Protein AF-A0A926I0H0-F1 (afdb_monomer_lite)

Secondary structure (DSSP, 8-state):
-PPPEETTTTEESS--TT--SS-TTBSGGG-TT----SS---EEEHHHHHHHTT-EEEEETTTTEEEEEETTEEEEE---EETTEEEEEHHHHHHHHT--GGGTS--TT--BSSHHHHHHHHHHHHHHHHS--BTTBBTB--EEEEEEE---SS---EEEEEEEE--SS--------TTSEEEEEEEE--S--TTS-TTS-B--EEEE-TT--EEEESHHHHHHHHTSEEEEE-TT--EEEE-TTPPP-S-SB--TTSTTEEEEES----

Structure (mmCIF, N/CA/C/O backbone):
data_AF-A0A926I0H0-F1
#
_entry.id   AF-A0A926I0H0-F1
#
loop_
_atom_site.group_PDB
_atom_site.id
_atom_site.type_symbol
_atom_site.label_atom_id
_atom_site.label_alt_id
_atom_site.label_comp_id
_atom_site.label_asym_id
_atom_site.label_entity_id
_atom_site.label_seq_id
_atom_site.pdbx_PDB_ins_code
_atom_site.Cartn_x
_atom_site.Cartn_y
_atom_site.Cartn_z
_atom_site.occupancy
_atom_site.B_iso_or_equiv
_atom_site.auth_seq_id
_atom_site.auth_comp_id
_atom_site.auth_asym_id
_atom_site.auth_atom_id
_atom_site.pdbx_PDB_model_num
ATOM 1 N N . ARG A 1 1 ? -19.643 19.045 27.308 1.00 47.75 1 ARG A N 1
ATOM 2 C CA . ARG A 1 1 ? -20.878 19.443 26.583 1.00 47.75 1 ARG A CA 1
ATOM 3 C C . ARG A 1 1 ? -20.604 19.235 25.098 1.00 47.75 1 ARG A C 1
ATOM 5 O O . ARG A 1 1 ? -19.627 19.788 24.623 1.00 47.75 1 ARG A O 1
ATOM 12 N N . MET A 1 2 ? -21.387 18.396 24.423 1.00 43.16 2 MET A N 1
ATOM 13 C CA . MET A 1 2 ? -21.258 18.058 22.995 1.00 43.16 2 MET A CA 1
ATOM 14 C C . MET A 1 2 ? -21.642 19.256 22.111 1.00 43.16 2 MET A C 1
ATOM 16 O O . MET A 1 2 ? -22.650 19.906 22.397 1.00 43.16 2 MET A O 1
ATOM 20 N N . ARG A 1 3 ? -20.853 19.548 21.065 1.00 52.25 3 ARG A N 1
ATOM 21 C CA . ARG A 1 3 ? -21.234 20.486 19.993 1.00 52.25 3 ARG A CA 1
ATOM 22 C C . ARG A 1 3 ? -21.908 19.701 18.870 1.00 52.25 3 ARG A C 1
ATOM 24 O O . ARG A 1 3 ? -21.428 18.636 18.501 1.00 52.25 3 ARG A O 1
ATOM 31 N N . TYR A 1 4 ? -23.002 20.230 18.337 1.0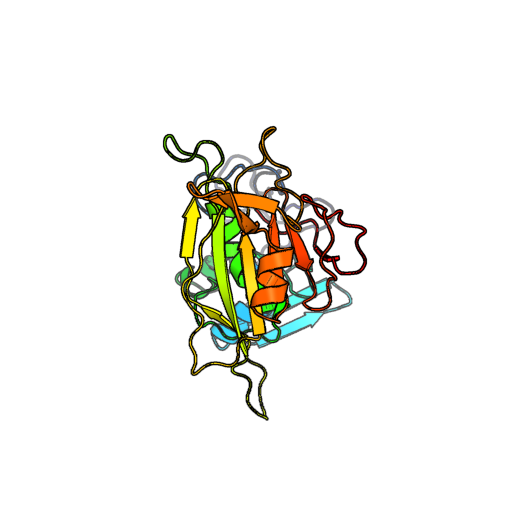0 53.75 4 TYR A N 1
ATOM 32 C CA . TYR A 1 4 ? -23.708 19.638 17.199 1.00 53.75 4 TYR A CA 1
ATOM 33 C C . TYR A 1 4 ? -23.232 20.317 15.913 1.00 53.75 4 TYR A C 1
ATOM 35 O O . TYR A 1 4 ? -23.152 21.544 15.871 1.00 53.75 4 TYR A O 1
ATOM 43 N N . LEU A 1 5 ? -22.878 19.533 14.896 1.00 51.31 5 LEU A N 1
ATOM 44 C CA . LEU A 1 5 ? -22.464 20.023 13.581 1.00 51.31 5 LEU A CA 1
ATOM 45 C C . LEU A 1 5 ? -23.691 20.111 12.668 1.00 51.31 5 LEU A C 1
ATOM 47 O O . LEU A 1 5 ? -24.507 19.192 12.649 1.00 51.31 5 LEU A O 1
ATOM 51 N N . ASP A 1 6 ? -23.810 21.191 11.901 1.00 61.28 6 ASP A N 1
ATOM 52 C CA . ASP A 1 6 ? -24.703 21.228 10.747 1.00 61.28 6 ASP A CA 1
ATOM 53 C C . ASP A 1 6 ? -23.963 20.660 9.526 1.00 61.28 6 ASP A C 1
ATOM 55 O O . ASP A 1 6 ? -23.032 21.305 9.026 1.00 61.28 6 ASP A O 1
ATOM 59 N N . PRO A 1 7 ? -24.357 19.477 9.023 1.00 51.06 7 PRO A N 1
ATOM 60 C CA . PRO A 1 7 ? -23.690 18.847 7.890 1.00 51.06 7 PRO A CA 1
ATOM 61 C C . PRO A 1 7 ? -23.885 19.623 6.579 1.00 51.06 7 PRO A C 1
ATOM 63 O O . PRO A 1 7 ? -23.098 19.453 5.654 1.00 51.06 7 PRO A O 1
ATOM 66 N N . THR A 1 8 ? -24.892 20.498 6.489 1.00 53.66 8 THR A N 1
ATOM 67 C CA . THR A 1 8 ? -25.172 21.283 5.275 1.00 53.66 8 THR A CA 1
ATOM 68 C C . THR A 1 8 ? -24.225 22.469 5.145 1.00 53.66 8 THR A C 1
ATOM 70 O O . THR A 1 8 ? -23.797 22.819 4.047 1.00 53.66 8 THR A O 1
ATOM 73 N N . SER A 1 9 ? -23.910 23.114 6.268 1.00 49.28 9 SER A N 1
ATOM 74 C CA . SER A 1 9 ? -23.079 24.319 6.294 1.00 49.28 9 SER A CA 1
ATOM 75 C C . SER A 1 9 ? -21.639 24.063 6.738 1.00 49.28 9 SER A C 1
ATOM 77 O O . SER A 1 9 ? -20.808 24.965 6.610 1.00 49.28 9 SER A O 1
ATOM 79 N N . GLY A 1 10 ? -21.332 22.862 7.246 1.00 57.50 10 GLY A N 1
ATOM 80 C CA . GLY A 1 10 ? -20.010 22.514 7.763 1.00 57.50 10 GLY A CA 1
ATOM 81 C C . GLY A 1 10 ? -19.608 23.414 8.931 1.00 57.50 10 GLY A C 1
ATOM 82 O O . GLY A 1 10 ? -18.473 23.872 8.999 1.00 57.50 10 GLY A O 1
ATOM 83 N N . ARG A 1 11 ? -20.556 23.763 9.806 1.00 57.81 11 ARG A N 1
ATOM 84 C CA . ARG A 1 11 ? -20.343 24.658 10.954 1.00 57.81 11 ARG A CA 1
ATOM 85 C C . ARG A 1 11 ? -20.934 24.061 12.214 1.00 57.81 11 ARG A C 1
ATOM 87 O O . ARG A 1 11 ? -21.904 23.306 12.163 1.00 57.81 11 ARG A O 1
ATOM 94 N N . PHE A 1 12 ? -20.373 24.425 13.361 1.00 65.56 12 PHE A N 1
ATOM 95 C CA . PHE A 1 12 ? -20.993 24.076 14.632 1.00 65.56 12 PHE A CA 1
ATOM 96 C C . PHE A 1 12 ? -22.265 24.905 14.835 1.00 65.56 12 PHE A C 1
ATOM 98 O O . PHE A 1 12 ? -22.304 26.091 14.526 1.00 65.56 12 PHE A O 1
ATOM 105 N N . LEU A 1 13 ? -23.302 24.281 15.387 1.00 64.31 13 LEU A N 1
ATOM 106 C CA . LEU A 1 13 ? -24.573 24.911 15.755 1.00 64.31 13 LEU A CA 1
ATOM 107 C C . LEU A 1 13 ? -24.496 25.659 17.095 1.00 64.31 13 LEU A C 1
ATOM 109 O O . LEU A 1 13 ? -25.443 26.330 17.500 1.00 64.31 13 LEU A O 1
ATOM 113 N N . THR A 1 14 ? -23.379 25.526 17.808 1.00 56.12 14 THR A N 1
ATOM 114 C CA . THR A 1 14 ? -23.160 26.101 19.137 1.00 56.12 14 THR A CA 1
ATOM 115 C C . THR A 1 14 ? -21.764 26.703 19.229 1.00 56.12 14 THR A C 1
ATOM 117 O O . THR A 1 14 ? -20.810 26.075 18.767 1.00 56.12 14 THR A O 1
ATOM 120 N N . GLU A 1 15 ? -21.658 27.867 19.872 1.00 61.09 15 GLU A N 1
ATOM 121 C CA . GLU A 1 15 ? -20.400 28.594 20.088 1.00 61.09 15 GLU A CA 1
ATOM 122 C C . GLU A 1 15 ? -19.334 27.748 20.798 1.00 61.09 15 GLU A C 1
ATOM 124 O O . GLU A 1 15 ? -19.647 26.908 21.651 1.00 61.09 15 GLU A O 1
ATOM 129 N N . ASP A 1 16 ? -18.067 28.003 20.469 1.00 53.03 16 ASP A N 1
ATOM 130 C CA . ASP A 1 16 ? -16.923 27.417 21.161 1.00 53.03 16 ASP A CA 1
ATOM 131 C C . ASP A 1 16 ? -16.873 27.839 22.648 1.00 53.03 16 ASP A C 1
ATOM 133 O O . ASP A 1 16 ? -16.752 29.034 22.940 1.00 53.03 16 ASP A O 1
ATOM 137 N N . PRO A 1 17 ? -16.922 26.894 23.610 1.00 54.00 17 PRO A N 1
ATOM 138 C CA . PRO A 1 17 ? -16.813 27.203 25.035 1.00 54.00 17 PRO A CA 1
ATOM 139 C C . PRO A 1 17 ? -15.509 27.906 25.436 1.00 54.00 17 PRO A C 1
ATOM 141 O O . PRO A 1 17 ? -15.509 28.638 26.425 1.00 54.00 17 PRO A O 1
ATOM 144 N N . ALA A 1 18 ? -14.419 27.700 24.689 1.00 63.41 18 ALA A N 1
ATOM 145 C CA . ALA A 1 18 ? -13.129 28.343 24.930 1.00 63.41 18 ALA A CA 1
ATOM 146 C C . ALA A 1 18 ? -13.060 29.777 24.370 1.00 63.41 18 ALA A C 1
ATOM 148 O O . ALA A 1 18 ? -12.154 30.523 24.736 1.00 63.41 18 ALA A O 1
ATOM 149 N N . LYS A 1 19 ? -14.029 30.177 23.523 1.00 63.03 19 LYS A N 1
ATOM 150 C CA . LYS A 1 19 ? -14.098 31.481 22.830 1.00 63.03 19 LYS A CA 1
ATOM 151 C C . LYS A 1 19 ? -12.796 31.875 22.127 1.00 63.03 19 LYS A C 1
ATOM 153 O O . LYS A 1 19 ? -12.441 33.053 22.080 1.00 63.03 19 LYS A O 1
ATOM 158 N N . ASP A 1 20 ? -12.095 30.883 21.595 1.00 49.28 20 ASP A N 1
ATOM 159 C CA . ASP A 1 20 ? -10.818 31.086 20.929 1.00 49.28 20 ASP A CA 1
ATOM 160 C C . ASP A 1 20 ? -11.010 31.459 19.447 1.00 49.28 20 ASP A C 1
ATOM 162 O O . ASP A 1 20 ? -11.929 30.986 18.772 1.00 49.28 20 ASP A O 1
ATOM 166 N N . GLY A 1 21 ? -10.155 32.351 18.946 1.00 62.56 21 GLY A N 1
ATOM 167 C CA . GLY A 1 21 ? -10.199 32.876 17.580 1.00 62.56 21 GLY A CA 1
ATOM 168 C C . GLY A 1 21 ? -11.308 33.902 17.280 1.00 62.56 21 GLY A C 1
ATOM 169 O O . GLY A 1 21 ? -12.074 34.338 18.138 1.00 62.56 21 GLY A O 1
ATOM 170 N N . LEU A 1 22 ? -11.373 34.325 16.009 1.00 60.03 22 LEU A N 1
ATOM 171 C CA . LEU A 1 22 ? -12.285 35.370 15.509 1.00 60.03 22 LEU A CA 1
ATOM 172 C C . LEU A 1 22 ? -13.674 34.843 15.088 1.00 60.03 22 LEU A C 1
ATOM 174 O O . LEU A 1 22 ? -14.579 35.646 14.867 1.00 60.03 22 LEU A O 1
ATOM 178 N N . ASN A 1 23 ? -13.855 33.522 14.947 1.00 58.19 23 ASN A N 1
ATOM 179 C CA . ASN A 1 23 ? -15.120 32.910 14.519 1.00 58.19 23 ASN A CA 1
ATOM 180 C C . ASN A 1 23 ? -15.436 31.617 15.293 1.00 58.19 23 ASN A C 1
ATOM 182 O O . ASN A 1 23 ? -14.947 30.534 14.962 1.00 58.19 23 ASN A O 1
ATOM 186 N N . TRP A 1 24 ? -16.330 31.738 16.275 1.00 60.53 24 TRP A N 1
ATOM 187 C CA . TRP A 1 24 ? -16.670 30.699 17.257 1.00 60.53 24 TRP A CA 1
ATOM 188 C C . TRP A 1 24 ? -17.618 29.601 16.746 1.00 60.53 24 TRP A C 1
ATOM 190 O O . TRP A 1 24 ? -18.018 28.737 17.524 1.00 60.53 24 TRP A O 1
ATOM 200 N N . PHE A 1 25 ? -17.969 29.622 15.453 1.00 52.53 25 PHE A N 1
ATOM 201 C CA . PHE A 1 25 ? -18.814 28.618 14.787 1.00 52.53 25 PHE A CA 1
ATOM 202 C C . PHE A 1 25 ? -18.079 27.850 13.674 1.00 52.53 25 PHE A C 1
ATOM 204 O O . PHE A 1 25 ? -18.681 27.016 12.993 1.00 52.53 25 PHE A O 1
ATOM 211 N N . SER A 1 26 ? -16.796 28.145 13.439 1.00 43.31 26 SER A N 1
ATOM 212 C CA . SER A 1 26 ? -16.048 27.560 12.323 1.00 43.31 26 SER A CA 1
ATOM 213 C C . SER A 1 26 ? -15.624 26.111 12.593 1.00 43.31 26 SER A C 1
ATOM 215 O O . SER A 1 26 ? -15.119 25.783 13.663 1.00 43.31 26 SER A O 1
ATOM 217 N N . TYR A 1 27 ? -15.827 25.243 11.601 1.00 46.56 27 TYR A N 1
ATOM 218 C CA . TYR A 1 27 ? -15.197 23.926 11.513 1.00 46.56 27 TYR A CA 1
ATOM 219 C C . TYR A 1 27 ? -13.957 24.064 10.619 1.00 46.56 27 TYR A C 1
ATOM 221 O O . TYR A 1 27 ? -14.046 24.658 9.539 1.00 46.56 27 TYR A O 1
ATOM 229 N N . CYS A 1 28 ? -12.795 23.600 11.086 1.00 47.31 28 CYS A N 1
ATOM 230 C CA . CYS A 1 28 ? -11.523 23.629 10.343 1.00 47.31 28 CYS A CA 1
ATOM 231 C C . CYS A 1 28 ? -11.189 24.991 9.686 1.00 47.31 28 CYS A C 1
ATOM 233 O O . CYS A 1 28 ? -10.717 25.040 8.551 1.00 47.31 28 CYS A O 1
ATOM 235 N N . GLY A 1 29 ? -11.509 26.118 10.340 1.00 51.25 29 GLY A N 1
ATOM 236 C CA . GLY A 1 29 ? -11.202 27.459 9.817 1.00 51.25 29 GLY A CA 1
ATOM 237 C C . GLY A 1 29 ? -11.837 27.801 8.457 1.00 51.25 29 GLY A C 1
ATOM 238 O O . GLY A 1 29 ? -11.401 28.748 7.807 1.00 51.25 29 GLY A O 1
ATOM 239 N N . GLY A 1 30 ? -12.861 27.059 8.015 1.00 42.03 30 GLY A N 1
ATOM 240 C CA . GLY A 1 30 ? -13.554 27.299 6.746 1.00 42.03 30 GLY A CA 1
ATOM 241 C C . GLY A 1 30 ? -12.851 26.765 5.492 1.00 42.03 30 GLY A C 1
ATOM 242 O O . GLY A 1 30 ? -13.202 27.200 4.396 1.00 42.03 30 GLY A O 1
ATOM 243 N N . ASN A 1 31 ? -11.885 25.846 5.610 1.00 43.50 31 ASN A N 1
ATOM 244 C CA . ASN A 1 31 ? -11.225 25.257 4.441 1.00 43.50 31 ASN A CA 1
ATOM 245 C C . ASN A 1 31 ? -10.814 23.783 4.656 1.00 43.50 31 ASN A C 1
ATOM 247 O O . ASN A 1 31 ? -9.666 23.513 5.003 1.00 43.50 31 ASN A O 1
ATOM 251 N N . PRO A 1 32 ? -11.724 22.816 4.438 1.00 44.75 32 PRO A N 1
ATOM 252 C CA . PRO A 1 32 ? -11.482 21.402 4.742 1.00 44.75 32 PRO A CA 1
ATOM 253 C C . PRO A 1 32 ? -10.622 20.643 3.706 1.00 44.75 32 PRO A C 1
ATOM 255 O O . PRO A 1 32 ? -10.507 19.431 3.811 1.00 44.75 32 PRO A O 1
ATOM 258 N N . VAL A 1 33 ? -10.043 21.313 2.694 1.00 46.84 33 VAL A N 1
ATOM 259 C CA . VAL A 1 33 ? -9.303 20.649 1.588 1.00 46.84 33 VAL A CA 1
ATOM 260 C C . VAL A 1 33 ? -7.956 21.327 1.255 1.00 46.84 33 VAL A C 1
ATOM 262 O O . VAL A 1 33 ? -7.281 20.932 0.310 1.00 46.84 33 VAL A O 1
ATOM 265 N N . LYS A 1 34 ? -7.517 22.378 1.967 1.00 33.59 34 LYS A N 1
ATOM 266 C CA . LYS A 1 34 ? -6.373 23.187 1.489 1.00 33.59 34 LYS A CA 1
ATOM 267 C C . LYS A 1 34 ? -5.456 23.722 2.589 1.00 33.59 34 LYS A C 1
ATOM 269 O O . LYS A 1 34 ? -5.319 24.935 2.745 1.00 33.59 34 LYS A O 1
ATOM 274 N N . PHE A 1 35 ? -4.752 22.818 3.261 1.00 33.25 35 PHE A N 1
ATOM 275 C CA . PHE A 1 35 ? -3.493 23.147 3.925 1.00 33.25 35 PHE A CA 1
ATOM 276 C C . PHE A 1 35 ? -2.407 22.199 3.424 1.00 33.25 35 PHE A C 1
ATOM 278 O O . PHE A 1 35 ? -2.477 20.994 3.614 1.00 33.25 35 PHE A O 1
ATOM 285 N N . THR A 1 36 ? -1.413 22.766 2.742 1.00 36.12 36 THR A N 1
ATOM 286 C CA . THR A 1 36 ? -0.102 22.136 2.587 1.00 36.12 36 THR A CA 1
ATOM 287 C C . THR A 1 36 ? 0.490 22.030 3.986 1.00 36.12 36 THR A C 1
ATOM 289 O O . THR A 1 36 ? 0.654 23.065 4.632 1.00 36.12 36 THR A O 1
ATOM 292 N N . ASP A 1 37 ? 0.741 20.810 4.453 1.00 40.31 37 ASP A N 1
ATOM 293 C CA . ASP A 1 37 ? 1.142 20.511 5.826 1.00 40.31 37 ASP A CA 1
ATOM 294 C C . ASP A 1 37 ? 2.676 20.392 5.968 1.00 40.31 37 ASP A C 1
ATOM 296 O O . ASP A 1 37 ? 3.286 19.462 5.437 1.00 40.31 37 ASP A O 1
ATOM 300 N N . PRO A 1 38 ? 3.345 21.317 6.681 1.00 37.62 38 PRO A N 1
ATOM 301 C CA . PRO A 1 38 ? 4.763 21.201 7.011 1.00 37.62 38 PRO A CA 1
ATOM 302 C C . PRO A 1 38 ? 5.067 20.215 8.161 1.00 37.62 38 PRO A C 1
ATOM 304 O O . PRO A 1 38 ? 6.251 20.045 8.470 1.00 37.62 38 PRO A O 1
ATOM 307 N N . TRP A 1 39 ? 4.057 19.609 8.808 1.00 41.31 39 TRP A N 1
ATOM 308 C CA . TRP A 1 39 ? 4.177 18.903 10.094 1.00 41.31 39 TRP A CA 1
ATOM 309 C C . TRP A 1 39 ? 3.940 17.383 10.079 1.00 41.31 39 TRP A C 1
ATOM 311 O O . TRP A 1 39 ? 4.345 16.745 11.046 1.00 41.31 39 TRP A O 1
ATOM 321 N N . GLY A 1 40 ? 3.445 16.778 8.998 1.00 47.69 40 GLY A N 1
ATOM 322 C CA . GLY A 1 40 ? 3.424 15.322 8.826 1.00 47.69 40 GLY A CA 1
ATOM 323 C C . GLY A 1 40 ? 2.233 14.621 9.475 1.00 47.69 40 GLY A C 1
ATOM 324 O O . GLY A 1 40 ? 2.429 13.820 10.383 1.00 47.69 40 GLY A O 1
ATOM 325 N N . LEU A 1 41 ? 1.026 14.897 8.980 1.00 64.44 41 LEU A N 1
ATOM 326 C CA . LEU A 1 41 ? -0.155 14.060 9.213 1.00 64.44 41 LEU A CA 1
ATOM 327 C C . LEU A 1 41 ? 0.012 12.693 8.528 1.00 64.44 41 LEU A C 1
ATOM 329 O O . LEU A 1 41 ? 0.430 12.621 7.369 1.00 64.44 41 LEU A O 1
ATOM 333 N N . GLU A 1 42 ? -0.311 11.613 9.240 1.00 85.31 42 GLU A N 1
ATOM 334 C CA . GLU A 1 42 ? -0.241 10.245 8.721 1.00 85.31 42 GLU A CA 1
ATOM 335 C C . GLU A 1 42 ? -1.673 9.709 8.546 1.00 85.31 42 GLU A C 1
ATOM 337 O O . GLU A 1 42 ? -2.425 9.494 9.493 1.00 85.31 42 GLU A O 1
ATOM 342 N N . GLU A 1 43 ? -2.083 9.503 7.301 1.00 93.38 43 GLU A N 1
ATOM 343 C CA . GLU A 1 43 ? -3.416 8.986 6.983 1.00 93.38 43 GLU A CA 1
ATOM 344 C C . GLU A 1 43 ? -3.461 7.476 7.238 1.00 93.38 43 GLU A C 1
ATOM 346 O O . GLU A 1 43 ? -2.531 6.741 6.893 1.00 93.38 43 GLU A O 1
ATOM 351 N N . VAL A 1 44 ? -4.523 6.986 7.881 1.00 96.50 44 VAL A N 1
ATOM 352 C CA . VAL A 1 44 ? -4.574 5.611 8.391 1.00 96.50 44 VAL A CA 1
ATOM 353 C C . VAL A 1 44 ? -5.892 4.891 8.114 1.00 96.50 44 VAL A C 1
ATOM 355 O O . VAL A 1 44 ? -6.947 5.508 8.005 1.00 96.50 44 VAL A O 1
ATOM 358 N N . MET A 1 45 ? -5.845 3.555 8.031 1.00 98.00 45 MET A N 1
ATOM 359 C CA . MET A 1 45 ? -7.032 2.710 7.879 1.00 98.00 45 MET A CA 1
ATOM 360 C C . MET A 1 45 ? -7.731 2.588 9.233 1.00 98.00 45 MET A C 1
ATOM 362 O O . MET A 1 45 ? -7.270 1.858 10.113 1.00 98.00 45 MET A O 1
ATOM 366 N N . LEU A 1 46 ? -8.847 3.297 9.411 1.00 97.88 46 LEU A N 1
ATOM 367 C CA . LEU A 1 46 ? -9.511 3.465 10.703 1.00 97.88 46 LEU A CA 1
ATOM 368 C C . LEU A 1 46 ? -9.852 2.131 11.375 1.00 97.88 46 LEU A C 1
ATOM 370 O O . LEU A 1 46 ? -9.593 1.954 12.568 1.00 97.88 46 LEU A O 1
ATOM 374 N N . ARG A 1 47 ? -10.411 1.178 10.619 1.00 97.62 47 ARG A N 1
ATOM 375 C CA . ARG A 1 47 ? -10.764 -0.141 11.154 1.00 97.62 47 ARG A CA 1
ATOM 376 C C . ARG A 1 47 ? -9.521 -0.874 11.642 1.00 97.62 47 ARG A C 1
ATOM 378 O O . ARG A 1 47 ? -9.486 -1.306 12.794 1.00 97.62 47 ARG A O 1
ATOM 385 N N . TYR A 1 48 ? -8.495 -0.952 10.797 1.00 97.75 48 TYR A N 1
ATOM 386 C CA . TYR A 1 48 ? -7.238 -1.614 11.127 1.00 97.75 48 TYR A CA 1
ATOM 387 C C . TYR A 1 48 ? -6.611 -1.050 12.410 1.00 97.75 48 TYR A C 1
ATOM 389 O O . TYR A 1 48 ? -6.332 -1.796 13.349 1.00 97.75 48 TYR A O 1
ATOM 397 N N . VAL A 1 49 ? -6.417 0.270 12.480 1.00 97.88 49 VAL A N 1
ATOM 398 C CA . VAL A 1 49 ? -5.725 0.896 13.618 1.00 97.88 49 VAL A CA 1
ATOM 399 C C . VAL A 1 49 ? -6.547 0.834 14.900 1.00 97.88 49 VAL A C 1
ATOM 401 O O . VAL A 1 49 ? -5.980 0.761 15.989 1.00 97.88 49 VAL A O 1
ATOM 404 N N . THR A 1 50 ? -7.874 0.793 14.783 1.00 98.00 50 THR A N 1
ATOM 405 C CA . THR A 1 50 ? -8.769 0.543 15.914 1.00 98.00 50 THR A CA 1
ATOM 406 C C . THR A 1 50 ? -8.554 -0.863 16.469 1.00 98.00 50 THR A C 1
ATOM 408 O O . THR A 1 50 ? -8.268 -1.025 17.655 1.00 98.00 50 THR A O 1
ATOM 411 N N . GLU A 1 51 ? -8.649 -1.890 15.620 1.00 96.31 51 GLU A N 1
ATOM 412 C CA . GLU A 1 51 ? -8.502 -3.294 16.027 1.00 96.31 51 GLU A CA 1
ATOM 413 C C . GLU A 1 51 ? -7.088 -3.589 16.559 1.00 96.31 51 GLU A C 1
ATOM 415 O O . GLU A 1 51 ? -6.928 -4.291 17.562 1.00 96.31 51 GLU A O 1
ATOM 420 N N . LYS A 1 52 ? -6.058 -2.991 15.944 1.00 95.50 52 LYS A N 1
ATOM 421 C CA . LYS A 1 52 ? -4.662 -3.017 16.416 1.00 95.50 52 LYS A CA 1
ATOM 422 C C . LYS A 1 52 ? -4.533 -2.538 17.863 1.00 95.50 52 LYS A C 1
ATOM 424 O O . LYS A 1 52 ? -3.728 -3.080 18.618 1.00 95.50 52 LYS A O 1
ATOM 429 N N . ASN A 1 53 ? -5.338 -1.553 18.248 1.00 96.69 53 ASN A N 1
ATOM 430 C CA . ASN A 1 53 ? -5.373 -0.981 19.589 1.00 96.69 53 ASN A CA 1
ATOM 431 C C . ASN A 1 53 ? -6.496 -1.574 20.459 1.00 96.69 53 ASN A C 1
ATOM 433 O O . ASN A 1 53 ? -6.959 -0.931 21.400 1.00 96.69 53 ASN A O 1
ATOM 437 N N . TYR A 1 54 ? -6.907 -2.817 20.177 1.00 96.31 54 TYR A N 1
ATOM 438 C CA . TYR A 1 54 ? -7.913 -3.577 20.935 1.00 96.31 54 TYR A CA 1
ATOM 439 C C . TYR A 1 54 ? -9.310 -2.939 20.957 1.00 96.31 54 TYR A C 1
ATOM 441 O O . TYR A 1 54 ? -10.123 -3.244 21.833 1.00 96.31 54 TYR A O 1
ATOM 449 N N . GLY A 1 55 ? -9.586 -2.051 20.006 1.00 97.88 55 GLY A N 1
ATOM 450 C CA . GLY A 1 55 ? -10.898 -1.469 19.791 1.00 97.88 55 GLY A CA 1
ATOM 451 C C . GLY A 1 55 ? -11.807 -2.330 18.926 1.00 97.88 55 GLY A C 1
ATOM 452 O O . GLY A 1 55 ? -11.415 -3.363 18.382 1.00 97.88 55 GLY A O 1
ATOM 453 N N . THR A 1 56 ? -13.032 -1.847 18.764 1.00 98.12 56 THR A N 1
ATOM 454 C CA . THR A 1 56 ? -14.048 -2.429 17.885 1.00 98.12 56 THR A CA 1
ATOM 455 C C . THR A 1 56 ? -14.635 -1.368 16.974 1.00 98.12 56 THR A C 1
ATOM 457 O O . THR A 1 56 ? -14.744 -0.206 17.369 1.00 98.12 56 THR A O 1
ATOM 460 N N . THR A 1 57 ? -15.068 -1.782 15.786 1.00 97.31 57 THR A N 1
ATOM 461 C CA . THR A 1 57 ? -15.737 -0.901 14.831 1.00 97.31 57 THR A CA 1
ATOM 462 C C . THR A 1 57 ? -17.104 -1.432 14.422 1.00 97.31 57 THR A C 1
ATOM 464 O O . THR A 1 57 ? -17.340 -2.642 14.432 1.00 97.31 57 THR A O 1
ATOM 467 N N . LEU A 1 58 ? -18.002 -0.523 14.049 1.00 96.94 58 LEU A N 1
ATOM 468 C CA . LEU A 1 58 ? -19.287 -0.839 13.438 1.00 96.94 58 LEU A CA 1
ATOM 469 C C . LEU A 1 58 ? -19.554 0.136 12.289 1.00 96.94 58 LEU A C 1
ATOM 471 O O . LEU A 1 58 ? -19.669 1.341 12.503 1.00 96.94 58 LEU A O 1
ATOM 475 N N . TYR A 1 59 ? -19.649 -0.387 11.067 1.00 95.69 59 TYR A N 1
ATOM 4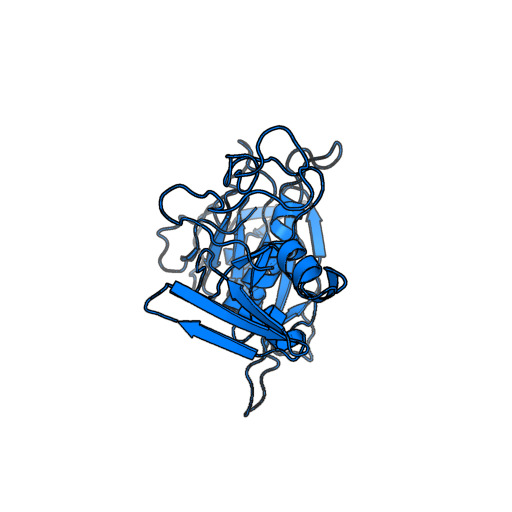76 C CA . TYR A 1 59 ? -19.947 0.420 9.888 1.00 95.69 59 TYR A CA 1
ATOM 477 C C . TYR A 1 59 ? -21.459 0.580 9.698 1.00 95.69 59 TYR A C 1
ATOM 479 O O . TYR A 1 59 ? -22.189 -0.410 9.614 1.00 95.69 59 TYR A O 1
ATOM 487 N N . ASP A 1 60 ? -21.920 1.823 9.585 1.00 93.81 60 ASP A N 1
ATOM 488 C CA . ASP A 1 60 ? -23.296 2.157 9.237 1.00 93.81 60 ASP A CA 1
ATOM 489 C C . ASP A 1 60 ? -23.389 2.570 7.763 1.00 93.81 60 ASP A C 1
ATOM 491 O O . ASP A 1 60 ? -23.005 3.669 7.359 1.00 93.81 60 ASP A O 1
ATOM 495 N N . THR A 1 61 ? -23.975 1.682 6.959 1.00 91.06 61 THR A N 1
ATOM 496 C CA . THR A 1 61 ? -24.208 1.903 5.525 1.00 91.06 61 THR A CA 1
ATOM 497 C C . THR A 1 61 ? -25.156 3.064 5.220 1.00 91.06 61 THR A C 1
ATOM 499 O O . THR A 1 61 ? -25.077 3.625 4.131 1.00 91.06 61 THR A O 1
ATOM 502 N N . ALA A 1 62 ? -26.067 3.425 6.132 1.00 91.12 62 ALA A N 1
ATOM 503 C CA . ALA A 1 62 ? -27.054 4.474 5.878 1.00 91.12 62 ALA A CA 1
ATOM 504 C C . ALA A 1 62 ? -26.430 5.870 5.979 1.00 91.12 62 ALA A C 1
ATOM 506 O O . ALA A 1 62 ? -26.770 6.762 5.201 1.00 91.12 62 ALA A O 1
ATOM 507 N N . SER A 1 63 ? -25.513 6.049 6.930 1.00 90.31 63 SER A N 1
ATOM 508 C CA . SER A 1 63 ? -24.782 7.300 7.142 1.00 90.31 63 SER A CA 1
ATOM 509 C C . SER A 1 63 ? -23.388 7.313 6.506 1.00 90.31 63 SER A C 1
ATOM 511 O O . SER A 1 63 ? -22.724 8.347 6.537 1.00 90.31 63 SER A O 1
ATOM 513 N N . CYS A 1 64 ? -22.947 6.190 5.926 1.00 90.75 64 CYS A N 1
ATOM 514 C CA . CYS A 1 64 ? -21.584 5.976 5.431 1.00 90.75 64 CYS A CA 1
ATOM 515 C C . CYS A 1 64 ? -20.516 6.325 6.481 1.00 90.75 64 CYS A C 1
ATOM 517 O O . CYS A 1 64 ? -19.470 6.888 6.154 1.00 90.75 64 CYS A O 1
ATOM 519 N N . SER A 1 65 ? -20.792 6.006 7.745 1.00 95.12 65 SER A N 1
ATOM 520 C CA . SER A 1 65 ? -19.936 6.333 8.883 1.00 95.12 65 SER A CA 1
ATOM 521 C C . SER A 1 65 ? -19.496 5.074 9.624 1.00 95.12 65 SER A C 1
ATOM 523 O O . SER A 1 65 ? -20.080 4.002 9.463 1.00 95.12 65 SER A O 1
ATOM 525 N N . MET A 1 66 ? -18.435 5.190 10.417 1.00 96.25 66 MET A N 1
ATOM 526 C CA . MET A 1 66 ? -17.941 4.113 11.262 1.00 96.25 66 MET A CA 1
ATOM 527 C C . MET A 1 66 ? -17.942 4.554 12.716 1.00 96.25 66 MET A C 1
ATOM 529 O O . MET A 1 66 ? -17.311 5.544 13.086 1.00 96.25 66 MET A O 1
ATOM 533 N N . GLU A 1 67 ? -18.656 3.804 13.545 1.00 97.69 67 GLU A N 1
ATOM 534 C CA . GLU A 1 67 ? -18.548 3.906 14.989 1.00 97.69 67 GLU A CA 1
ATOM 535 C C . GLU A 1 67 ? -17.298 3.154 15.447 1.00 97.69 67 GLU A C 1
ATOM 537 O O . GLU A 1 67 ? -17.048 2.024 15.026 1.00 97.69 67 GLU A O 1
ATOM 542 N N . VAL A 1 68 ? -16.503 3.798 16.294 1.00 97.81 68 VAL A N 1
ATOM 543 C CA . VAL A 1 68 ? -15.254 3.275 16.841 1.00 97.81 68 VAL A CA 1
ATOM 544 C C . VAL A 1 68 ? -15.345 3.324 18.352 1.00 97.81 68 VAL A C 1
ATOM 546 O O . VAL A 1 68 ? -15.552 4.394 18.929 1.00 97.81 68 VAL A O 1
ATOM 549 N N . THR A 1 69 ? -15.135 2.177 18.991 1.00 97.69 69 THR A N 1
ATOM 550 C CA . THR A 1 69 ? -15.078 2.066 20.448 1.00 97.69 69 THR A CA 1
ATOM 551 C C . THR A 1 69 ? -13.697 1.611 20.891 1.00 97.69 69 THR A C 1
ATOM 553 O O . THR A 1 69 ? -13.252 0.516 20.549 1.00 97.69 69 THR A O 1
ATOM 556 N N . MET A 1 70 ? -13.036 2.438 21.699 1.00 95.81 70 MET A N 1
ATOM 557 C CA . MET A 1 70 ? -11.741 2.151 22.320 1.00 95.81 70 MET A CA 1
ATOM 558 C C . MET A 1 70 ? -11.714 2.745 23.729 1.00 95.81 70 MET A C 1
ATOM 560 O O . MET A 1 70 ? -12.217 3.842 23.960 1.00 95.81 70 MET A O 1
ATOM 564 N N . PHE A 1 71 ? -11.138 2.020 24.692 1.00 92.44 71 PHE A N 1
ATOM 565 C CA . PHE A 1 71 ? -10.973 2.486 26.082 1.00 92.44 71 PHE A CA 1
ATOM 566 C C . PHE A 1 71 ? -12.264 3.009 26.747 1.00 92.44 71 PHE A C 1
ATOM 568 O O . PHE A 1 71 ? -12.232 3.934 27.555 1.00 92.44 71 PHE A O 1
ATOM 575 N N . GLY A 1 72 ? -13.418 2.426 26.403 1.00 92.19 72 GLY A N 1
ATOM 576 C CA . GLY A 1 72 ? -14.725 2.837 26.930 1.00 92.19 72 GLY A CA 1
ATOM 577 C C . GLY A 1 72 ? -15.284 4.137 26.339 1.00 92.19 72 GLY A C 1
ATOM 578 O O . GLY A 1 72 ? -16.330 4.597 26.793 1.00 92.19 72 GLY A O 1
ATOM 579 N N . GLN A 1 73 ? -14.618 4.718 25.341 1.00 94.38 73 GLN A N 1
ATOM 580 C CA . GLN A 1 73 ? -15.107 5.853 24.565 1.00 94.38 73 GLN A CA 1
ATOM 581 C C . GLN A 1 73 ? -15.612 5.379 23.207 1.00 94.38 73 GLN A C 1
ATOM 583 O O . GLN A 1 73 ? -14.990 4.514 22.592 1.00 94.38 73 GLN A O 1
ATOM 588 N N . THR A 1 74 ? -16.702 5.983 22.738 1.00 97.56 74 THR A N 1
ATOM 589 C CA . THR A 1 74 ? -17.271 5.725 21.416 1.00 97.56 74 THR A CA 1
ATOM 590 C C . THR A 1 74 ? -17.367 7.030 20.643 1.00 97.56 74 THR A C 1
ATOM 592 O O . THR A 1 74 ? -17.953 7.994 21.137 1.00 97.56 74 THR A O 1
ATOM 595 N N . HIS A 1 75 ? -16.812 7.041 19.434 1.00 96.12 75 HIS A N 1
ATOM 596 C CA . HIS A 1 75 ? -16.840 8.178 18.515 1.00 96.12 75 HIS A CA 1
ATOM 597 C C . HIS A 1 75 ? -17.245 7.704 17.118 1.00 96.12 75 HIS A C 1
ATOM 599 O O . HIS A 1 75 ? -16.980 6.564 16.741 1.00 96.12 75 HIS A O 1
ATOM 605 N N . THR A 1 76 ? -17.882 8.581 16.346 1.00 97.12 76 THR A N 1
ATOM 606 C CA . THR A 1 76 ? -18.304 8.294 14.970 1.00 97.12 76 THR A CA 1
ATOM 607 C C . THR A 1 76 ? -17.428 9.065 13.997 1.00 97.12 76 THR A C 1
ATOM 609 O O . THR A 1 76 ? -17.250 10.275 14.141 1.00 97.12 76 THR A O 1
ATOM 612 N N . PHE A 1 77 ? -16.925 8.368 12.987 1.00 94.75 77 PHE A N 1
ATOM 613 C CA . PHE A 1 77 ? -16.051 8.911 11.959 1.00 94.75 77 PHE A CA 1
ATOM 614 C C . PHE A 1 77 ? -16.691 8.778 10.584 1.00 94.75 77 PHE A C 1
ATOM 616 O O . PHE A 1 77 ? -17.420 7.827 10.304 1.00 94.75 77 PHE A O 1
ATOM 623 N N . ALA A 1 78 ? -16.384 9.727 9.712 1.00 91.19 78 ALA A N 1
ATOM 624 C CA . ALA A 1 78 ? -16.677 9.654 8.293 1.00 91.19 78 ALA A CA 1
ATOM 625 C C . ALA A 1 78 ? -15.420 10.071 7.532 1.00 91.19 78 ALA A C 1
ATOM 627 O O . ALA A 1 78 ? -14.720 10.995 7.942 1.00 91.19 78 ALA A O 1
ATOM 628 N N . GLY A 1 79 ? -15.151 9.390 6.427 1.00 88.69 79 GLY A N 1
ATOM 629 C CA . GLY A 1 79 ? -13.962 9.602 5.613 1.00 88.69 79 GLY A CA 1
ATOM 630 C C . GLY A 1 79 ? -14.102 8.910 4.260 1.00 88.69 79 GLY A C 1
ATOM 631 O O . GLY A 1 79 ? -15.078 8.183 4.036 1.00 88.69 79 GLY A O 1
ATOM 632 N N . PRO A 1 80 ? -13.164 9.145 3.330 1.00 91.38 80 PRO A N 1
ATOM 633 C CA . PRO A 1 80 ? -13.148 8.426 2.068 1.00 91.38 80 PRO A CA 1
ATOM 634 C C . PRO A 1 80 ? -12.969 6.926 2.320 1.00 91.38 80 PRO A C 1
ATOM 636 O O . PRO A 1 80 ? -12.171 6.509 3.159 1.00 91.38 80 PRO A O 1
ATOM 639 N N . LEU A 1 81 ? -13.711 6.119 1.562 1.00 92.56 81 LEU A N 1
ATOM 640 C CA . LEU A 1 81 ? -13.498 4.679 1.493 1.00 92.56 81 LEU A CA 1
ATOM 641 C C . LEU A 1 81 ? -12.541 4.379 0.344 1.00 92.56 81 LEU A C 1
ATOM 643 O O . LEU A 1 81 ? -12.860 4.643 -0.817 1.00 92.56 81 LEU A O 1
ATOM 647 N N . ILE A 1 82 ? -11.384 3.814 0.667 1.00 93.62 82 ILE A N 1
ATOM 648 C CA . ILE A 1 82 ? -10.360 3.412 -0.294 1.00 93.62 82 ILE A CA 1
ATOM 649 C C . ILE A 1 82 ? -10.140 1.913 -0.131 1.00 93.62 82 ILE A C 1
ATOM 651 O O . ILE A 1 82 ? -9.864 1.442 0.964 1.00 93.62 82 ILE A O 1
ATOM 655 N N . ASN A 1 83 ? -10.334 1.149 -1.210 1.00 94.12 83 ASN A N 1
ATOM 656 C CA . ASN A 1 83 ? -10.323 -0.320 -1.175 1.00 94.12 83 ASN A CA 1
ATOM 657 C C . ASN A 1 83 ? -11.256 -0.938 -0.102 1.00 94.12 83 ASN A C 1
ATOM 659 O O . ASN A 1 83 ? -11.004 -2.022 0.406 1.00 94.12 83 ASN A O 1
ATOM 663 N N . GLY A 1 84 ? -12.346 -0.246 0.251 1.00 93.31 84 GLY A N 1
ATOM 664 C CA . GLY A 1 84 ? -13.271 -0.676 1.308 1.00 93.31 84 GLY A CA 1
ATOM 665 C C . GLY A 1 84 ? -12.866 -0.266 2.729 1.00 93.31 84 GLY A C 1
ATOM 666 O O . GLY A 1 84 ? -13.670 -0.435 3.641 1.00 93.31 84 GLY A O 1
ATOM 667 N N . GLU A 1 85 ? -11.692 0.336 2.914 1.00 95.62 85 GLU A N 1
ATOM 668 C CA . GLU A 1 85 ? -11.216 0.835 4.203 1.00 95.62 85 GLU A CA 1
ATOM 669 C C . GLU A 1 85 ? -11.493 2.332 4.348 1.00 95.62 85 GLU A C 1
ATOM 671 O O . GLU A 1 85 ? -11.265 3.118 3.426 1.00 95.62 85 GLU A O 1
ATOM 676 N N . MET A 1 86 ? -11.989 2.741 5.516 1.00 95.88 86 MET A N 1
ATOM 677 C CA . MET A 1 86 ? -12.174 4.157 5.831 1.00 95.88 86 MET A CA 1
ATOM 678 C C . MET A 1 86 ? -10.837 4.773 6.214 1.00 95.88 86 MET A C 1
ATOM 680 O O . MET A 1 86 ? -10.202 4.311 7.163 1.00 95.88 86 MET A O 1
ATOM 684 N N . ILE A 1 87 ? -10.441 5.820 5.499 1.00 95.12 87 ILE A N 1
ATOM 685 C CA . ILE A 1 87 ? -9.188 6.528 5.748 1.00 95.12 87 ILE A CA 1
ATOM 686 C C . ILE A 1 87 ? -9.458 7.778 6.583 1.00 95.12 87 ILE A C 1
ATOM 688 O O . ILE A 1 87 ? -10.397 8.526 6.292 1.00 95.12 87 ILE A O 1
ATOM 692 N N . VAL A 1 88 ? -8.671 7.965 7.641 1.00 94.50 88 VAL A N 1
ATOM 693 C CA . VAL A 1 88 ? -8.738 9.133 8.527 1.00 94.50 88 VAL A CA 1
ATOM 694 C C . VAL A 1 88 ? -7.347 9.575 8.968 1.00 94.50 88 VAL A C 1
ATOM 696 O O . VAL A 1 88 ? -6.406 8.785 8.976 1.00 94.50 88 VAL A O 1
ATOM 699 N N . ASP A 1 89 ? -7.266 10.805 9.457 1.00 92.50 89 ASP A N 1
ATOM 700 C CA . ASP A 1 89 ? -6.074 11.373 10.077 1.00 92.50 89 ASP A CA 1
ATOM 701 C C . ASP A 1 89 ? -5.788 10.730 11.453 1.00 92.50 89 ASP A C 1
ATOM 703 O O . ASP A 1 89 ? -6.628 10.752 12.366 1.00 92.50 89 ASP A O 1
ATOM 707 N N . SER A 1 90 ? -4.585 10.169 11.617 1.00 93.75 90 SER A N 1
ATOM 708 C CA . SER A 1 90 ? -4.095 9.587 12.873 1.00 93.75 90 SER A CA 1
ATOM 709 C C . SER A 1 90 ? -4.113 10.573 14.043 1.00 93.75 90 SER A C 1
ATOM 711 O O . SER A 1 90 ? -4.363 10.157 15.178 1.00 93.75 90 SER A O 1
ATOM 713 N N . ALA A 1 91 ? -3.888 11.867 13.800 1.00 90.94 91 ALA A N 1
ATOM 714 C CA . ALA A 1 91 ? -3.848 12.889 14.841 1.00 90.94 91 ALA A CA 1
ATOM 715 C C . ALA A 1 91 ? -5.228 13.105 15.476 1.00 90.94 91 ALA A C 1
ATOM 717 O O . ALA A 1 91 ? -5.334 13.318 16.686 1.00 90.94 91 ALA A O 1
ATOM 718 N N . VAL A 1 92 ? -6.301 12.972 14.688 1.00 92.25 92 VAL A N 1
ATOM 719 C CA . VAL A 1 92 ? -7.681 13.037 15.194 1.00 92.25 92 VAL A CA 1
ATOM 720 C C . VAL A 1 92 ? -7.951 11.878 16.154 1.00 92.25 92 VAL A C 1
ATOM 722 O O . VAL A 1 92 ? -8.561 12.072 17.206 1.00 92.25 92 VAL A O 1
ATOM 725 N N . LEU A 1 93 ? -7.468 10.675 15.830 1.00 93.25 93 LEU A N 1
ATOM 726 C CA . LEU A 1 93 ? -7.593 9.508 16.707 1.00 93.25 93 LEU A CA 1
ATOM 727 C C . LEU A 1 93 ? -6.772 9.676 17.987 1.00 93.25 93 LEU A C 1
ATOM 729 O O . LEU A 1 93 ? -7.271 9.404 19.080 1.00 93.25 93 LEU A O 1
ATOM 733 N N . ALA A 1 94 ? -5.535 10.155 17.850 1.00 92.81 94 ALA A N 1
ATOM 734 C CA . ALA A 1 94 ? -4.631 10.424 18.960 1.00 92.81 94 ALA A CA 1
ATOM 735 C C . ALA A 1 94 ? -5.241 11.394 19.975 1.00 92.81 94 ALA A C 1
ATOM 737 O O . ALA A 1 94 ? -5.243 11.105 21.173 1.00 92.81 94 ALA A O 1
ATOM 738 N N . ASP A 1 95 ? -5.820 12.497 19.497 1.00 92.94 95 ASP A N 1
ATOM 739 C CA . ASP A 1 95 ? -6.492 13.477 20.346 1.00 92.94 95 ASP A CA 1
ATOM 740 C C . ASP A 1 95 ? -7.763 12.898 20.986 1.00 92.94 95 ASP A C 1
ATOM 742 O O . ASP A 1 95 ? -7.907 12.915 22.207 1.00 92.94 95 ASP A O 1
ATOM 746 N N . LEU A 1 96 ? -8.667 12.292 20.209 1.00 94.00 96 LEU A N 1
ATOM 747 C CA . LEU A 1 96 ? -9.940 11.786 20.744 1.00 94.00 96 LEU A CA 1
ATOM 748 C C . LEU A 1 96 ? -9.761 10.673 21.782 1.00 94.00 96 LEU A C 1
ATOM 750 O O . LEU A 1 96 ? -10.476 10.641 22.788 1.00 94.00 96 LEU A O 1
ATOM 754 N N . PHE A 1 97 ? -8.811 9.766 21.557 1.00 94.19 97 PHE A N 1
ATOM 755 C CA . PHE A 1 97 ? -8.548 8.645 22.459 1.00 94.19 97 PHE A CA 1
ATOM 756 C C . PHE A 1 97 ? -7.426 8.923 23.467 1.00 94.19 97 PHE A C 1
ATOM 758 O O . PHE A 1 97 ? -7.177 8.077 24.325 1.00 94.19 97 PHE A O 1
ATOM 765 N N . GLN A 1 98 ? -6.812 10.114 23.427 1.00 94.25 98 GLN A N 1
ATOM 766 C CA . GLN A 1 98 ? -5.744 10.555 24.334 1.00 94.25 98 GLN A CA 1
ATOM 767 C C . GLN A 1 98 ? -4.547 9.586 24.339 1.00 94.25 98 GLN A C 1
ATOM 769 O O . GLN A 1 98 ? -4.074 9.139 25.387 1.00 94.25 98 GLN A O 1
ATOM 774 N N . MET A 1 99 ? -4.069 9.241 23.143 1.00 93.06 99 MET A N 1
ATOM 775 C CA . MET A 1 99 ? -2.975 8.295 22.912 1.00 93.06 99 MET A CA 1
ATOM 776 C C . MET A 1 99 ? -1.842 8.939 22.115 1.00 93.06 99 MET A C 1
ATOM 778 O O . MET A 1 99 ? -2.047 9.913 21.401 1.00 93.06 99 MET A O 1
ATOM 782 N N . ASP A 1 100 ? -0.643 8.353 22.188 1.00 93.75 100 ASP A N 1
ATOM 783 C CA . ASP A 1 100 ? 0.425 8.688 21.239 1.00 93.75 100 ASP A CA 1
ATOM 784 C C . ASP A 1 100 ? -0.025 8.300 19.822 1.00 93.75 100 ASP A C 1
ATOM 786 O O . ASP A 1 100 ? -0.449 7.163 19.589 1.00 93.75 100 ASP A O 1
ATOM 790 N N . GLU A 1 101 ? 0.080 9.246 18.892 1.00 92.88 101 GLU A N 1
ATOM 791 C CA . GLU A 1 101 ? -0.298 9.099 17.489 1.00 92.88 101 GLU A CA 1
ATOM 792 C C . GLU A 1 101 ? 0.377 7.896 16.815 1.00 92.88 101 GLU A C 1
ATOM 794 O O . GLU A 1 101 ? -0.242 7.196 16.014 1.00 92.88 101 GLU A O 1
ATOM 799 N N . LYS A 1 102 ? 1.609 7.564 17.223 1.00 93.38 102 LYS A N 1
ATOM 800 C CA . LYS A 1 102 ? 2.371 6.422 16.690 1.00 93.38 102 LYS A CA 1
ATOM 801 C C . LYS A 1 102 ? 1.690 5.075 16.896 1.00 93.38 102 LYS A C 1
ATOM 803 O O . LYS A 1 102 ? 2.006 4.118 16.188 1.00 93.38 102 LYS A O 1
ATOM 808 N N . ASN A 1 103 ? 0.771 4.982 17.856 1.00 94.88 103 ASN A N 1
ATOM 809 C CA . ASN A 1 103 ? -0.030 3.778 18.057 1.00 94.88 103 ASN A CA 1
ATOM 810 C C . ASN A 1 103 ? -0.997 3.524 16.891 1.00 94.88 103 ASN A C 1
ATOM 812 O O . ASN A 1 103 ? -1.405 2.381 16.680 1.00 94.88 103 ASN A O 1
ATOM 816 N N . PHE A 1 104 ? -1.336 4.563 16.126 1.00 96.12 104 PHE A N 1
ATOM 817 C CA . PHE A 1 104 ? -2.204 4.478 14.956 1.00 96.12 104 PHE A CA 1
ATOM 818 C C . PHE A 1 104 ? -1.429 4.347 13.645 1.00 96.12 104 PHE A C 1
ATOM 820 O O . PHE A 1 104 ? -2.022 4.020 12.632 1.00 96.12 104 PHE A O 1
ATOM 827 N N . TRP A 1 105 ? -0.111 4.529 13.621 1.00 95.44 105 TRP A N 1
ATOM 828 C CA . TRP A 1 105 ? 0.645 4.365 12.378 1.00 95.44 105 TRP A CA 1
ATOM 829 C C . TRP A 1 105 ? 0.669 2.911 11.894 1.00 95.44 105 TRP A C 1
ATOM 831 O O . TRP A 1 105 ? 0.684 1.966 12.696 1.00 95.44 105 TRP A O 1
ATOM 841 N N . HIS A 1 106 ? 0.751 2.742 10.573 1.00 97.38 106 HIS A N 1
ATOM 842 C CA . HIS A 1 106 ? 1.040 1.456 9.948 1.00 97.38 106 HIS A CA 1
ATOM 843 C C . HIS A 1 106 ? 2.547 1.193 10.005 1.00 97.38 106 HIS A C 1
ATOM 845 O O . HIS A 1 106 ? 3.351 1.924 9.433 1.00 97.38 106 HIS A O 1
ATOM 851 N N . ASN A 1 107 ? 2.949 0.143 10.706 1.00 96.50 107 ASN A N 1
ATOM 852 C CA . ASN A 1 107 ? 4.348 -0.179 10.956 1.00 96.50 107 ASN A CA 1
ATOM 853 C C . ASN A 1 107 ? 4.752 -1.489 10.283 1.00 96.50 107 ASN A C 1
ATOM 855 O O . ASN A 1 107 ? 3.938 -2.378 10.045 1.00 96.50 107 ASN A O 1
ATOM 859 N N . GLU A 1 108 ? 6.047 -1.635 10.015 1.00 97.12 108 GLU A N 1
ATOM 860 C CA . GLU A 1 108 ? 6.596 -2.895 9.520 1.00 97.12 108 GLU A CA 1
ATOM 861 C C . GLU A 1 108 ? 6.229 -4.063 10.457 1.00 97.12 108 GLU A C 1
ATOM 863 O O . GLU A 1 108 ? 6.449 -4.010 11.669 1.00 97.12 108 GLU A O 1
ATOM 868 N N . GLY A 1 109 ? 5.687 -5.139 9.880 1.00 97.12 109 GLY A N 1
ATOM 869 C CA . GLY A 1 109 ? 5.220 -6.314 10.621 1.00 97.12 109 GLY A CA 1
ATOM 870 C C . GLY A 1 109 ? 3.785 -6.238 11.155 1.00 97.12 109 GLY A C 1
ATOM 871 O O . GLY A 1 109 ? 3.320 -7.229 11.727 1.00 97.12 109 GLY A O 1
ATOM 872 N N . ASP A 1 110 ? 3.083 -5.122 10.948 1.00 98.00 110 ASP A N 1
ATOM 873 C CA . ASP A 1 110 ? 1.635 -5.027 11.140 1.00 98.00 110 ASP A CA 1
ATOM 874 C C . ASP A 1 110 ? 0.896 -6.052 10.266 1.00 98.00 110 ASP A C 1
ATOM 876 O O . ASP A 1 110 ? 1.325 -6.351 9.152 1.00 98.00 110 ASP A O 1
ATOM 880 N N . LYS A 1 111 ? -0.203 -6.614 10.791 1.00 97.44 111 LYS A N 1
ATOM 881 C CA . LYS A 1 111 ? -0.951 -7.727 10.181 1.00 97.44 111 LYS A CA 1
ATOM 882 C C . LYS A 1 111 ? -2.257 -7.256 9.559 1.00 97.44 111 LYS A C 1
ATOM 884 O O . LYS A 1 111 ? -3.216 -7.018 10.286 1.00 97.44 111 LYS A O 1
ATOM 889 N N . PHE A 1 112 ? -2.290 -7.199 8.239 1.00 98.19 112 PHE A N 1
ATOM 890 C CA . PHE A 1 112 ? -3.431 -6.755 7.448 1.00 98.19 112 PHE A CA 1
ATOM 891 C C . PHE A 1 112 ? -4.262 -7.934 6.925 1.00 98.19 112 PHE A C 1
ATOM 893 O O . PHE A 1 112 ? -3.764 -9.059 6.819 1.00 98.19 112 PHE A O 1
ATOM 900 N N . ASP A 1 113 ? -5.527 -7.676 6.586 1.00 96.69 113 ASP A N 1
ATOM 901 C CA . ASP A 1 113 ? -6.468 -8.705 6.123 1.00 96.69 113 ASP A CA 1
ATOM 902 C C . ASP A 1 113 ? -6.140 -9.196 4.702 1.00 96.69 113 ASP A C 1
ATOM 904 O O . ASP A 1 113 ? -6.390 -10.363 4.375 1.00 96.69 113 ASP A O 1
ATOM 908 N N . THR A 1 114 ? -5.547 -8.335 3.867 1.00 98.12 114 THR A N 1
ATOM 909 C CA . THR A 1 114 ? -5.149 -8.648 2.488 1.00 98.12 114 THR A CA 1
ATOM 910 C C . THR A 1 114 ? -3.780 -8.066 2.118 1.00 98.12 114 THR A C 1
ATOM 912 O O . THR A 1 114 ? -3.249 -7.182 2.792 1.00 98.12 114 THR A O 1
ATOM 915 N N . ALA A 1 115 ? -3.202 -8.551 1.013 1.00 98.50 115 ALA A N 1
ATOM 916 C CA . ALA A 1 115 ? -1.997 -7.958 0.435 1.00 98.50 115 ALA A CA 1
ATOM 917 C C . ALA A 1 115 ? -2.235 -6.522 -0.069 1.00 98.50 115 ALA A C 1
ATOM 919 O O . ALA A 1 115 ? -1.336 -5.693 0.054 1.00 98.50 115 ALA A O 1
ATOM 920 N N . ASP A 1 116 ? -3.441 -6.211 -0.566 1.00 98.62 116 ASP A N 1
ATOM 921 C CA . ASP A 1 116 ? -3.821 -4.848 -0.956 1.00 98.62 116 ASP A CA 1
ATOM 922 C C . ASP A 1 116 ? -3.793 -3.911 0.259 1.00 98.62 116 ASP A C 1
ATOM 924 O O . ASP A 1 116 ? -3.234 -2.824 0.170 1.00 98.62 116 ASP A O 1
ATOM 928 N N . ASP A 1 117 ? -4.310 -4.347 1.410 1.00 98.50 117 ASP A N 1
ATOM 929 C CA . ASP A 1 117 ? -4.317 -3.539 2.637 1.00 98.50 117 ASP A CA 1
ATOM 930 C C . ASP A 1 117 ? -2.904 -3.366 3.204 1.00 98.50 117 ASP A C 1
ATOM 932 O O . ASP A 1 117 ? -2.546 -2.283 3.660 1.00 98.50 117 ASP A O 1
ATOM 936 N N . ALA A 1 118 ? -2.055 -4.398 3.116 1.00 98.81 118 ALA A N 1
ATOM 937 C CA . ALA A 1 118 ? -0.644 -4.276 3.480 1.00 98.81 118 ALA A CA 1
ATOM 938 C C . ALA A 1 118 ? 0.102 -3.284 2.571 1.00 98.81 118 ALA A C 1
ATOM 940 O O . ALA A 1 118 ? 0.885 -2.466 3.060 1.00 98.81 118 ALA A O 1
ATOM 941 N N . ALA A 1 119 ? -0.154 -3.324 1.259 1.00 98.81 119 ALA A N 1
ATOM 942 C CA . ALA A 1 119 ? 0.402 -2.372 0.302 1.00 98.81 119 ALA A CA 1
ATOM 943 C C . ALA A 1 119 ? -0.149 -0.953 0.516 1.00 98.81 119 ALA A C 1
ATOM 945 O O . ALA A 1 119 ? 0.610 0.010 0.436 1.00 98.81 119 ALA A O 1
ATOM 946 N N . MET A 1 120 ? -1.435 -0.812 0.846 1.00 98.38 120 MET A N 1
ATOM 947 C CA . MET A 1 120 ? -2.069 0.469 1.155 1.00 98.38 120 MET A CA 1
ATOM 948 C C . MET A 1 120 ? -1.531 1.068 2.454 1.00 98.38 120 MET A C 1
ATOM 950 O O . MET A 1 120 ? -1.174 2.241 2.472 1.00 98.38 120 MET A O 1
ATOM 954 N N . GLY A 1 121 ? -1.393 0.268 3.516 1.00 98.12 121 GLY A N 1
ATOM 955 C CA . GLY A 1 121 ? -0.772 0.690 4.772 1.00 98.12 121 GLY A CA 1
ATOM 956 C C . GLY A 1 121 ? 0.665 1.172 4.566 1.00 98.12 121 GLY A C 1
ATOM 957 O O . GLY A 1 121 ? 1.043 2.214 5.095 1.00 98.12 121 GLY A O 1
ATOM 958 N N . PHE A 1 122 ? 1.443 0.476 3.731 1.00 98.56 122 PHE A N 1
ATOM 959 C CA . PHE A 1 122 ? 2.754 0.953 3.286 1.00 98.56 122 PHE A CA 1
ATOM 960 C C . PHE A 1 122 ? 2.645 2.280 2.510 1.00 98.56 122 PHE A C 1
ATOM 962 O O . PHE A 1 122 ? 3.334 3.246 2.835 1.00 98.56 122 PHE A O 1
ATOM 969 N N . GLY A 1 123 ? 1.765 2.355 1.511 1.00 97.62 123 GLY A N 1
ATOM 970 C CA . GLY A 1 123 ? 1.579 3.533 0.665 1.00 97.62 123 GLY A CA 1
ATOM 971 C C . GLY A 1 123 ? 1.232 4.793 1.450 1.00 97.62 123 GLY A C 1
ATOM 972 O O . GLY A 1 123 ? 1.877 5.821 1.267 1.00 97.62 123 GLY A O 1
ATOM 973 N N . LEU A 1 124 ? 0.284 4.685 2.380 1.00 96.56 124 LEU A N 1
ATOM 974 C CA . LEU A 1 124 ? -0.139 5.774 3.257 1.00 96.56 124 LEU A CA 1
ATOM 975 C C . LEU A 1 124 ? 1.021 6.360 4.076 1.00 96.56 124 LEU A C 1
ATOM 977 O O . LEU A 1 124 ? 1.095 7.569 4.252 1.00 96.56 124 LEU A O 1
ATOM 981 N N . MET A 1 125 ? 1.961 5.523 4.527 1.00 95.75 125 MET A N 1
ATOM 982 C CA . MET A 1 125 ? 3.094 5.981 5.340 1.00 95.75 125 MET A CA 1
ATOM 983 C C . MET A 1 125 ? 4.272 6.483 4.508 1.00 95.75 125 MET A C 1
ATOM 985 O O . MET A 1 125 ? 5.025 7.358 4.948 1.00 95.75 125 MET A O 1
ATOM 989 N N . TYR A 1 126 ? 4.525 5.874 3.349 1.00 96.31 126 TYR A N 1
ATOM 990 C CA . TYR A 1 126 ? 5.770 6.088 2.611 1.00 96.31 126 TYR A CA 1
ATOM 991 C C . TYR A 1 126 ? 5.613 6.955 1.367 1.00 96.31 126 TYR A C 1
ATOM 993 O O . TYR A 1 126 ? 6.606 7.562 0.976 1.00 96.31 126 TYR A O 1
ATOM 1001 N N . ASN A 1 127 ? 4.412 7.115 0.807 1.00 95.69 127 ASN A N 1
ATOM 1002 C CA . ASN A 1 127 ? 4.204 7.990 -0.350 1.00 95.69 127 ASN A CA 1
ATOM 1003 C C . ASN A 1 127 ? 4.402 9.484 -0.015 1.00 95.69 127 ASN A C 1
ATOM 1005 O O . ASN A 1 127 ? 5.171 10.147 -0.709 1.00 95.69 127 ASN A O 1
ATOM 1009 N N . PRO A 1 128 ? 3.882 10.027 1.107 1.00 93.06 128 PRO A N 1
ATOM 1010 C CA . PRO A 1 128 ? 4.202 11.410 1.493 1.00 93.06 128 PRO A CA 1
ATOM 1011 C C . PRO A 1 128 ? 5.708 11.626 1.730 1.00 93.06 128 PRO A C 1
ATOM 1013 O O . PRO A 1 128 ? 6.271 12.704 1.522 1.00 93.06 128 PRO A O 1
ATOM 1016 N N . LYS A 1 129 ? 6.407 10.567 2.162 1.00 93.56 129 LYS A N 1
ATOM 1017 C CA . LYS A 1 129 ? 7.862 10.579 2.365 1.00 93.56 129 LYS A CA 1
ATOM 1018 C C . LYS A 1 129 ? 8.624 10.477 1.042 1.00 93.56 129 LYS A C 1
ATOM 1020 O O . LYS A 1 129 ? 9.718 11.037 0.946 1.00 93.56 129 LYS A O 1
ATOM 1025 N N . SER A 1 130 ? 8.080 9.776 0.050 1.00 95.06 130 SER A N 1
ATOM 1026 C CA . SER A 1 130 ? 8.721 9.546 -1.243 1.00 95.06 130 SER A CA 1
ATOM 1027 C C . SER A 1 130 ? 8.685 10.777 -2.134 1.00 95.06 130 SER A C 1
ATOM 1029 O O . SER A 1 130 ? 9.663 11.063 -2.823 1.00 95.06 130 SER A O 1
ATOM 1031 N N . THR A 1 131 ? 7.618 11.570 -2.055 1.00 93.81 131 THR A N 1
ATOM 1032 C CA . THR A 1 131 ? 7.447 12.809 -2.828 1.00 93.81 131 THR A CA 1
ATOM 1033 C C . THR A 1 131 ? 8.190 14.008 -2.235 1.00 93.81 131 THR A C 1
ATOM 1035 O O . THR A 1 131 ? 8.379 15.028 -2.904 1.00 93.81 131 THR A O 1
ATOM 1038 N N . LYS A 1 132 ? 8.672 13.903 -0.991 1.00 92.50 132 LYS A N 1
ATOM 1039 C CA . LYS A 1 132 ? 9.366 14.998 -0.310 1.00 92.50 132 LYS A CA 1
ATOM 1040 C C . LYS A 1 132 ? 10.715 15.310 -0.957 1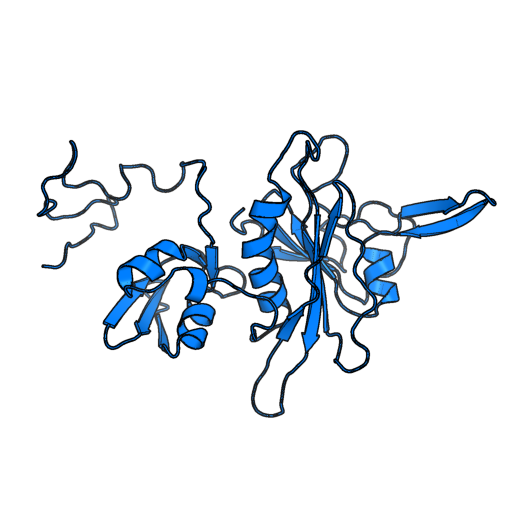.00 92.50 132 LYS A C 1
ATOM 1042 O O . LYS A 1 132 ? 11.680 14.552 -0.846 1.00 92.50 132 LYS A O 1
ATOM 1047 N N . THR A 1 133 ? 10.804 16.485 -1.573 1.00 91.50 133 THR A N 1
ATOM 1048 C CA . THR A 1 133 ? 12.018 16.948 -2.249 1.00 91.50 133 THR A CA 1
ATOM 1049 C C . THR A 1 133 ? 13.060 17.489 -1.265 1.00 91.50 133 THR A C 1
ATOM 1051 O O . THR A 1 133 ? 12.758 17.998 -0.183 1.00 91.50 133 THR A O 1
ATOM 1054 N N . SER A 1 134 ? 14.332 17.360 -1.632 1.00 90.19 134 SER A N 1
ATOM 1055 C CA . SER A 1 134 ? 15.467 17.925 -0.899 1.00 90.19 134 SER A CA 1
ATOM 1056 C C . SER A 1 134 ? 16.622 18.225 -1.853 1.00 90.19 134 SER A C 1
ATOM 1058 O O . SER A 1 134 ? 16.598 17.806 -3.006 1.00 90.19 134 SER A O 1
ATOM 1060 N N . TYR A 1 135 ? 17.670 18.900 -1.374 1.00 90.00 135 TYR A N 1
ATOM 1061 C CA . TYR A 1 135 ? 18.846 19.217 -2.195 1.00 90.00 135 TYR A CA 1
ATOM 1062 C C . TYR A 1 135 ? 19.473 17.979 -2.866 1.00 90.00 135 TYR A C 1
ATOM 1064 O O . TYR A 1 135 ? 19.833 18.031 -4.037 1.00 90.00 135 TYR A O 1
ATOM 1072 N N . ASN A 1 136 ? 19.555 16.853 -2.148 1.00 89.12 136 ASN A N 1
ATOM 1073 C CA . ASN A 1 136 ? 20.113 15.602 -2.682 1.00 89.12 136 ASN A CA 1
ATOM 1074 C C . ASN A 1 136 ? 19.091 14.767 -3.473 1.00 89.12 136 ASN A C 1
ATOM 1076 O O . ASN A 1 136 ? 19.480 13.835 -4.166 1.00 89.12 136 ASN A O 1
ATOM 1080 N N . TYR A 1 137 ? 17.800 15.076 -3.339 1.00 91.69 137 TYR A N 1
ATOM 1081 C CA . TYR A 1 137 ? 16.686 14.332 -3.927 1.00 91.69 137 TYR A CA 1
ATOM 1082 C C . TYR A 1 137 ? 15.656 15.333 -4.468 1.00 91.69 137 TYR A C 1
ATOM 1084 O O . TYR A 1 137 ? 14.615 15.549 -3.840 1.00 91.69 137 TYR A O 1
ATOM 1092 N N . PRO A 1 138 ? 15.954 16.019 -5.586 1.00 91.50 138 PRO A N 1
ATOM 1093 C CA . PRO A 1 138 ? 15.133 17.124 -6.087 1.00 91.50 138 PRO A CA 1
ATOM 1094 C C . PRO A 1 138 ? 13.735 16.685 -6.533 1.00 91.50 138 PRO A C 1
ATOM 1096 O O . PRO A 1 138 ? 12.834 17.515 -6.592 1.00 91.50 138 PRO A O 1
ATOM 1099 N N . ILE A 1 139 ? 13.551 15.391 -6.798 1.00 92.75 139 ILE A N 1
ATOM 1100 C CA . ILE A 1 139 ? 12.262 14.763 -7.110 1.00 92.75 139 ILE A CA 1
ATOM 1101 C C . ILE A 1 139 ? 11.865 13.738 -6.039 1.00 92.75 139 ILE A C 1
ATOM 1103 O O . ILE A 1 139 ? 11.118 12.809 -6.306 1.00 92.75 139 ILE A O 1
ATOM 1107 N N . GLY A 1 140 ? 12.383 13.873 -4.818 1.00 94.62 140 GLY A N 1
ATOM 1108 C CA . GLY A 1 140 ? 12.163 12.886 -3.767 1.00 94.62 140 GLY A CA 1
ATOM 1109 C C . GLY A 1 140 ? 12.882 11.561 -4.038 1.00 94.62 140 GLY A C 1
ATOM 1110 O O . GLY A 1 140 ? 13.885 11.520 -4.758 1.00 94.62 140 GLY A O 1
ATOM 1111 N N . ARG A 1 141 ? 12.429 10.489 -3.388 1.00 95.12 141 ARG A N 1
ATOM 1112 C CA . ARG A 1 141 ? 13.059 9.166 -3.466 1.00 95.12 141 ARG A CA 1
ATOM 1113 C C . ARG A 1 141 ? 12.043 8.046 -3.344 1.00 95.12 141 ARG A C 1
ATOM 1115 O O . ARG A 1 141 ? 11.074 8.175 -2.611 1.00 95.12 141 ARG A O 1
ATOM 1122 N N . GLU A 1 142 ? 12.326 6.914 -3.957 1.00 96.81 142 GLU A N 1
ATOM 1123 C CA . GLU A 1 142 ? 11.492 5.728 -3.842 1.00 96.81 142 GLU A CA 1
ATOM 1124 C C . GLU A 1 142 ? 11.676 5.015 -2.501 1.00 96.81 142 GLU A C 1
ATOM 1126 O O . GLU A 1 142 ? 12.731 5.078 -1.857 1.00 96.81 142 GLU A O 1
ATOM 1131 N N . TYR A 1 143 ? 10.638 4.302 -2.089 1.00 98.38 143 TYR A N 1
ATOM 1132 C CA . TYR A 1 143 ? 10.649 3.364 -0.976 1.00 98.38 143 TYR A CA 1
ATOM 1133 C C . TYR A 1 143 ? 10.072 2.054 -1.479 1.00 98.38 143 TYR A C 1
ATOM 1135 O O . TYR A 1 143 ? 9.225 2.062 -2.361 1.00 98.38 143 TYR A O 1
ATOM 1143 N N . GLY A 1 144 ? 10.475 0.933 -0.894 1.00 98.62 144 GLY A N 1
ATOM 1144 C CA . GLY 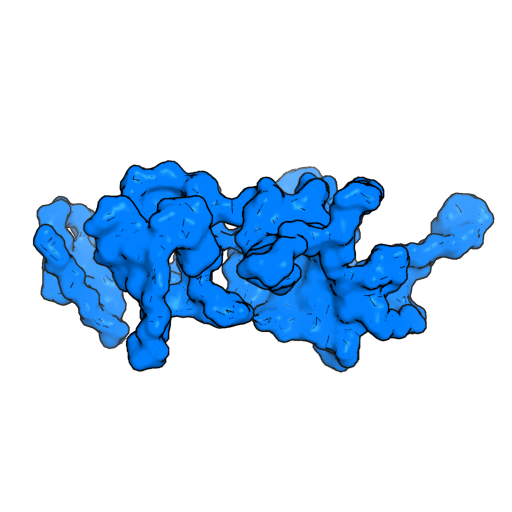A 1 144 ? 9.852 -0.346 -1.206 1.00 98.62 144 GLY A CA 1
ATOM 1145 C C . GLY A 1 144 ? 9.893 -1.323 -0.047 1.00 98.62 144 GLY A C 1
ATOM 1146 O O . GLY A 1 144 ? 10.666 -1.147 0.895 1.00 98.62 144 GLY A O 1
ATOM 1147 N N . ALA A 1 145 ? 9.068 -2.357 -0.130 1.00 98.81 145 ALA A N 1
ATOM 1148 C CA . ALA A 1 145 ? 8.972 -3.427 0.849 1.00 98.81 145 ALA A CA 1
ATOM 1149 C C . ALA A 1 145 ? 8.515 -4.735 0.187 1.00 98.81 145 ALA A C 1
ATOM 1151 O O . ALA A 1 145 ? 7.898 -4.739 -0.880 1.00 98.81 145 ALA A O 1
ATOM 1152 N N . PHE A 1 146 ? 8.775 -5.855 0.857 1.00 98.81 146 PHE A N 1
ATOM 1153 C CA . PHE A 1 146 ? 8.107 -7.117 0.549 1.00 98.81 146 PHE A CA 1
ATOM 1154 C C . PHE A 1 146 ? 6.854 -7.267 1.392 1.00 98.81 146 PHE A C 1
ATOM 1156 O O . PHE A 1 146 ? 6.833 -6.850 2.547 1.00 98.81 146 PHE A O 1
ATOM 1163 N N . ILE A 1 147 ? 5.845 -7.924 0.834 1.00 98.88 147 ILE A N 1
ATOM 1164 C CA . ILE A 1 147 ? 4.639 -8.327 1.547 1.00 98.88 147 ILE A CA 1
ATOM 1165 C C . ILE A 1 147 ? 4.669 -9.843 1.692 1.00 98.88 147 ILE A C 1
ATOM 1167 O O . ILE A 1 147 ? 4.796 -10.571 0.704 1.00 98.88 147 ILE A O 1
ATOM 1171 N N . TYR A 1 148 ? 4.543 -10.320 2.924 1.00 98.81 148 TYR A N 1
ATOM 1172 C CA . TYR A 1 148 ? 4.534 -11.740 3.252 1.00 98.81 148 TYR A CA 1
ATOM 1173 C C . TYR A 1 148 ? 3.147 -12.181 3.708 1.00 98.81 148 TYR A C 1
ATOM 1175 O O . TYR A 1 148 ? 2.471 -11.451 4.431 1.00 98.81 148 TYR A O 1
ATOM 1183 N N . ASP A 1 149 ? 2.749 -13.386 3.308 1.00 98.56 149 ASP A N 1
ATOM 1184 C CA . ASP A 1 149 ? 1.573 -14.070 3.836 1.00 98.56 149 ASP A CA 1
ATOM 1185 C C . ASP A 1 149 ? 1.984 -14.854 5.091 1.00 98.56 149 ASP A C 1
ATOM 1187 O O . ASP A 1 149 ? 2.727 -15.836 5.032 1.00 98.56 149 ASP A O 1
ATOM 1191 N N . GLU A 1 150 ? 1.534 -14.380 6.246 1.00 97.25 150 GLU A N 1
ATOM 1192 C CA . GLU A 1 150 ? 1.707 -15.015 7.554 1.00 97.25 150 GLU A CA 1
ATOM 1193 C C . GLU A 1 150 ? 0.372 -15.561 8.086 1.00 97.25 150 GLU A C 1
ATOM 1195 O O . GLU A 1 150 ? 0.191 -15.713 9.300 1.00 97.25 150 GLU A O 1
ATOM 1200 N N . SER A 1 151 ? -0.587 -15.820 7.191 1.00 97.12 151 SER A N 1
ATOM 1201 C CA . SER A 1 151 ? -1.920 -16.285 7.556 1.00 97.12 151 SER A CA 1
ATOM 1202 C C . SER A 1 151 ? -1.876 -17.660 8.218 1.00 97.12 151 SER A C 1
ATOM 1204 O O . SER A 1 151 ? -1.118 -18.554 7.836 1.00 97.12 151 SER A O 1
ATOM 1206 N N . SER A 1 152 ? -2.747 -17.848 9.205 1.00 95.00 152 SER A N 1
ATOM 1207 C CA . SER A 1 152 ? -3.065 -19.159 9.763 1.00 95.00 152 SER A CA 1
ATOM 1208 C C . SER A 1 152 ? -4.380 -19.676 9.175 1.00 95.00 152 SER A C 1
ATOM 1210 O O . SER A 1 152 ? -5.081 -18.969 8.453 1.00 95.00 152 SER A O 1
ATOM 1212 N N . ALA A 1 153 ? -4.759 -20.906 9.530 1.00 92.88 153 ALA A N 1
ATOM 1213 C CA . ALA A 1 153 ? -6.069 -21.452 9.172 1.00 92.88 153 ALA A CA 1
ATOM 1214 C C . ALA A 1 153 ? -7.249 -20.619 9.720 1.00 92.88 153 ALA A C 1
ATOM 1216 O O . ALA A 1 153 ? -8.356 -20.713 9.200 1.00 92.88 153 ALA A O 1
ATOM 1217 N N . GLU A 1 154 ? -7.017 -19.820 10.765 1.00 92.12 154 GLU A N 1
ATOM 1218 C CA . GLU A 1 154 ? -8.057 -19.088 11.494 1.00 92.12 154 GLU A CA 1
ATOM 1219 C C . GLU A 1 154 ? -8.061 -17.588 11.190 1.00 92.12 154 GLU A C 1
ATOM 1221 O O . GLU A 1 154 ? -9.089 -16.931 11.349 1.00 92.12 154 GLU A O 1
ATOM 1226 N N . LYS A 1 155 ? -6.920 -17.024 10.775 1.00 93.00 155 LYS A N 1
ATOM 1227 C CA . LYS A 1 155 ? -6.773 -15.580 10.598 1.00 93.00 155 LYS A CA 1
ATOM 1228 C C . LYS A 1 155 ? -5.841 -15.250 9.440 1.00 93.00 155 LYS A C 1
ATOM 1230 O O . LYS A 1 155 ? -4.704 -15.720 9.396 1.00 93.00 155 LYS A O 1
ATOM 1235 N N . ARG A 1 156 ? -6.319 -14.381 8.547 1.00 96.19 156 ARG A N 1
ATOM 1236 C CA . ARG A 1 156 ? -5.489 -13.749 7.517 1.00 96.19 156 ARG A CA 1
ATOM 1237 C C . ARG A 1 156 ? -4.511 -12.771 8.157 1.00 96.19 156 ARG A C 1
ATOM 1239 O O . ARG A 1 156 ? -4.862 -12.085 9.116 1.00 96.19 156 ARG A O 1
ATOM 1246 N N . ALA A 1 157 ? -3.282 -12.746 7.658 1.00 97.69 157 ALA A N 1
ATOM 1247 C CA . ALA A 1 157 ? -2.256 -11.839 8.151 1.00 97.69 157 ALA A CA 1
ATOM 1248 C C . ALA A 1 157 ? -1.202 -11.587 7.072 1.00 97.69 157 ALA A C 1
ATOM 1250 O O . ALA A 1 157 ? -0.247 -12.346 6.940 1.00 97.69 157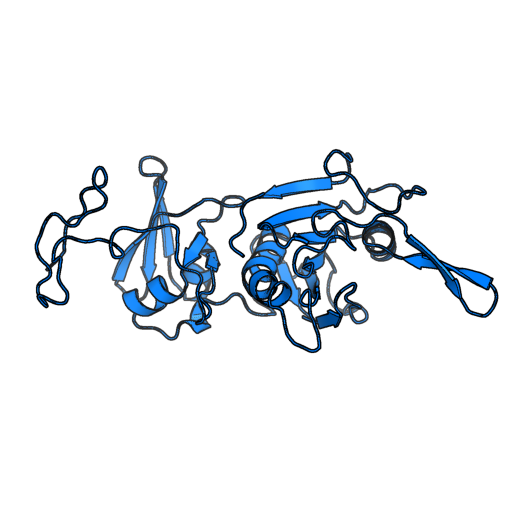 ALA A O 1
ATOM 1251 N N . TYR A 1 158 ? -1.355 -10.495 6.335 1.00 98.69 158 TYR A N 1
ATOM 1252 C CA . TYR A 1 158 ? -0.354 -10.011 5.390 1.00 98.69 158 TYR A CA 1
ATOM 1253 C C . TYR A 1 158 ? 0.489 -8.936 6.059 1.00 98.69 158 TYR A C 1
ATOM 1255 O O . TYR A 1 158 ? -0.064 -8.062 6.721 1.00 98.69 158 TYR A O 1
ATOM 1263 N N . THR A 1 159 ? 1.813 -8.992 5.922 1.00 98.56 159 THR A N 1
ATOM 1264 C CA . THR A 1 159 ? 2.712 -8.019 6.559 1.00 98.56 159 THR A CA 1
ATOM 1265 C C . THR A 1 159 ? 3.680 -7.431 5.551 1.00 98.56 159 THR A C 1
ATOM 1267 O O . THR A 1 159 ? 4.331 -8.176 4.818 1.00 98.56 159 THR A O 1
ATOM 1270 N N . PHE A 1 160 ? 3.810 -6.101 5.517 1.00 98.69 160 PHE A N 1
ATOM 1271 C CA . PHE A 1 160 ? 4.918 -5.474 4.800 1.00 98.69 160 PHE A CA 1
ATOM 1272 C C . PHE A 1 160 ? 6.167 -5.466 5.687 1.00 98.69 160 PHE A C 1
ATOM 1274 O O . PHE A 1 160 ? 6.093 -5.206 6.894 1.00 98.69 160 PHE A O 1
ATOM 1281 N N . ARG A 1 161 ? 7.317 -5.795 5.098 1.00 98.12 161 ARG A N 1
ATOM 1282 C CA . ARG A 1 161 ? 8.615 -5.890 5.771 1.00 98.12 161 ARG A CA 1
ATOM 1283 C C . ARG A 1 161 ? 9.763 -5.510 4.849 1.00 98.12 161 ARG A C 1
ATOM 1285 O O . ARG A 1 161 ? 9.602 -5.427 3.633 1.00 98.12 161 ARG A O 1
ATOM 1292 N N . ASN A 1 162 ? 10.938 -5.329 5.442 1.00 96.56 162 ASN A N 1
ATOM 1293 C CA . ASN A 1 162 ? 12.161 -4.925 4.765 1.00 96.56 162 ASN A CA 1
ATOM 1294 C C . ASN A 1 162 ? 12.003 -3.569 4.071 1.00 96.56 162 ASN A C 1
ATOM 1296 O O . ASN A 1 162 ? 12.433 -3.410 2.925 1.00 96.56 162 ASN A O 1
ATOM 1300 N N . VAL A 1 163 ? 11.393 -2.599 4.763 1.00 98.06 163 VAL A N 1
ATOM 1301 C CA . VAL A 1 163 ? 11.230 -1.255 4.206 1.00 98.06 163 VAL A CA 1
ATOM 1302 C C . VAL A 1 163 ? 12.602 -0.690 3.852 1.00 98.06 163 VAL A C 1
ATOM 1304 O O . VAL A 1 163 ? 13.461 -0.466 4.707 1.00 98.06 163 VAL A O 1
ATOM 1307 N N . THR A 1 164 ? 12.801 -0.451 2.565 1.00 98.25 164 THR A N 1
ATOM 1308 C CA . THR A 1 164 ? 14.072 -0.042 1.985 1.00 98.25 164 THR A CA 1
ATOM 1309 C C . THR A 1 164 ? 13.917 1.328 1.359 1.00 98.25 164 THR A C 1
ATOM 1311 O O . THR A 1 164 ? 12.941 1.602 0.664 1.00 98.25 164 THR A O 1
ATOM 1314 N N . LYS A 1 165 ? 14.892 2.203 1.605 1.00 96.69 165 LYS A N 1
ATOM 1315 C CA . LYS A 1 165 ? 14.934 3.528 0.990 1.00 96.69 165 LYS A CA 1
ATOM 1316 C C . LYS A 1 165 ? 15.739 3.456 -0.306 1.00 96.69 165 LYS A C 1
ATOM 1318 O O . LYS A 1 165 ? 16.930 3.155 -0.262 1.00 96.69 165 LYS A O 1
ATOM 1323 N N . GLY A 1 166 ? 15.103 3.765 -1.426 1.00 95.44 166 GLY A N 1
ATOM 1324 C CA . GLY A 1 166 ? 15.698 3.833 -2.758 1.00 95.44 166 GLY A CA 1
ATOM 1325 C C . GLY A 1 166 ? 16.316 5.191 -3.083 1.00 95.44 166 GLY A C 1
ATOM 1326 O O . GLY A 1 166 ? 16.496 6.035 -2.206 1.00 95.44 166 GLY A O 1
ATOM 1327 N N . ASN A 1 167 ? 16.653 5.400 -4.345 1.00 92.38 167 ASN A N 1
ATOM 1328 C CA . ASN A 1 167 ? 17.101 6.666 -4.914 1.00 92.38 167 ASN A CA 1
ATOM 1329 C C . ASN A 1 167 ? 15.921 7.399 -5.571 1.00 92.38 167 ASN A C 1
ATOM 1331 O O . ASN A 1 167 ? 14.768 7.077 -5.311 1.00 92.38 167 ASN A O 1
ATOM 1335 N N . GLN A 1 168 ? 16.197 8.414 -6.388 1.00 90.94 168 GLN A N 1
ATOM 1336 C CA . GLN A 1 168 ? 15.171 9.232 -7.049 1.00 90.94 168 GLN A CA 1
ATOM 1337 C C . GLN A 1 168 ? 14.376 8.496 -8.145 1.00 90.94 168 GLN A C 1
ATOM 1339 O O . GLN A 1 168 ? 13.319 8.968 -8.544 1.00 90.94 168 GLN A O 1
ATOM 1344 N N . ASP A 1 169 ? 14.914 7.384 -8.640 1.00 87.12 169 ASP A N 1
ATOM 1345 C CA . ASP A 1 169 ? 14.492 6.680 -9.856 1.00 87.12 169 ASP A CA 1
ATOM 1346 C C . ASP A 1 169 ? 14.409 5.155 -9.681 1.00 87.12 169 ASP A C 1
ATOM 1348 O O . ASP A 1 169 ? 14.170 4.435 -10.647 1.00 87.12 169 ASP A O 1
ATOM 1352 N N . SER A 1 170 ? 14.710 4.645 -8.484 1.00 90.44 170 SER A N 1
ATOM 1353 C CA . SER A 1 170 ? 14.741 3.205 -8.231 1.00 90.44 170 SER A CA 1
ATOM 1354 C C . SER A 1 170 ? 14.808 2.867 -6.747 1.00 90.44 170 SER A C 1
ATOM 1356 O O . SER A 1 170 ? 15.494 3.533 -5.967 1.00 90.44 170 SER A O 1
ATOM 1358 N N . VAL A 1 171 ? 14.218 1.740 -6.357 1.00 95.06 171 VAL A N 1
ATOM 1359 C CA . VAL A 1 171 ? 14.494 1.067 -5.084 1.00 95.06 171 VAL A CA 1
ATOM 1360 C C . VAL A 1 171 ? 14.975 -0.363 -5.318 1.00 95.06 171 VAL A C 1
ATOM 1362 O O . VAL A 1 171 ? 14.358 -1.148 -6.028 1.00 95.06 171 VAL A O 1
ATOM 1365 N N . GLN A 1 172 ? 16.101 -0.722 -4.698 1.00 93.94 172 GLN A N 1
ATOM 1366 C CA . GLN A 1 172 ? 16.635 -2.083 -4.736 1.00 93.94 172 GLN A CA 1
ATOM 1367 C C . GLN A 1 172 ? 16.342 -2.782 -3.413 1.00 93.94 172 GLN A C 1
ATOM 1369 O O . GLN A 1 172 ? 16.998 -2.513 -2.406 1.00 93.94 172 GLN A O 1
ATOM 1374 N N . LEU A 1 173 ? 15.352 -3.673 -3.413 1.00 96.19 173 LEU A N 1
ATOM 1375 C CA . LEU A 1 173 ? 15.027 -4.470 -2.234 1.00 96.19 173 LEU A CA 1
ATOM 1376 C C . LEU A 1 173 ? 16.114 -5.519 -1.950 1.00 96.19 173 LEU A C 1
ATOM 1378 O O . LEU A 1 173 ? 16.755 -6.020 -2.882 1.00 96.19 173 LEU A O 1
ATOM 1382 N N . PRO A 1 174 ? 16.319 -5.895 -0.673 1.00 95.62 174 PRO A N 1
ATOM 1383 C CA . PRO A 1 174 ? 17.167 -7.030 -0.329 1.00 95.62 174 PRO A CA 1
ATOM 1384 C C . PRO A 1 174 ? 16.605 -8.340 -0.906 1.00 95.62 174 PRO A C 1
ATOM 1386 O O . PRO A 1 174 ? 15.531 -8.385 -1.497 1.00 95.62 174 PRO A O 1
ATOM 1389 N N . SER A 1 175 ? 17.317 -9.454 -0.726 1.00 95.81 175 SER A N 1
ATOM 1390 C CA . SER A 1 175 ? 16.720 -10.762 -1.029 1.00 95.81 175 SER A CA 1
ATOM 1391 C C . SER A 1 175 ? 15.525 -11.039 -0.101 1.00 95.81 175 SER A C 1
ATOM 1393 O O . SER A 1 175 ? 15.653 -10.784 1.101 1.00 95.81 175 SER A O 1
ATOM 1395 N N . PRO A 1 176 ? 14.408 -11.598 -0.612 1.00 96.25 176 PRO A N 1
ATOM 1396 C CA . PRO A 1 176 ? 13.289 -12.012 0.228 1.00 96.25 176 PRO A CA 1
ATOM 1397 C C . PRO A 1 176 ? 13.722 -12.993 1.325 1.00 96.25 176 PRO A C 1
ATOM 1399 O O . PRO A 1 176 ? 14.604 -13.835 1.115 1.00 96.25 176 PRO A O 1
ATOM 1402 N N . ASP A 1 177 ? 13.076 -12.911 2.487 1.00 95.06 177 ASP A N 1
ATOM 1403 C CA . ASP A 1 177 ? 13.270 -13.866 3.576 1.00 95.06 177 ASP A CA 1
ATOM 1404 C C . ASP A 1 177 ? 12.779 -15.251 3.139 1.00 95.06 177 ASP A C 1
ATOM 1406 O O . ASP A 1 177 ? 11.590 -15.478 2.920 1.00 95.06 177 ASP A O 1
ATOM 1410 N N . LYS A 1 178 ? 13.714 -16.199 3.035 1.00 94.25 178 LYS A N 1
ATOM 1411 C CA . LYS A 1 178 ? 13.452 -17.567 2.568 1.00 94.25 178 LYS A CA 1
ATOM 1412 C C . LYS A 1 178 ? 12.566 -18.378 3.515 1.00 94.25 178 LYS A C 1
ATOM 1414 O O . LYS A 1 178 ? 12.079 -19.430 3.113 1.00 94.25 178 LYS A O 1
ATOM 1419 N N . ASN A 1 179 ? 12.381 -17.925 4.756 1.00 95.56 179 ASN A N 1
ATOM 1420 C CA . ASN A 1 179 ? 11.556 -18.604 5.756 1.00 95.56 179 ASN A CA 1
ATOM 1421 C C . ASN A 1 179 ? 10.115 -18.076 5.802 1.00 95.56 179 ASN A C 1
ATOM 1423 O O . ASN A 1 179 ? 9.334 -18.512 6.647 1.00 95.56 179 ASN A O 1
ATOM 1427 N N . ARG A 1 180 ? 9.761 -17.127 4.930 1.00 96.25 180 ARG A N 1
ATOM 1428 C CA . ARG A 1 180 ? 8.431 -16.519 4.858 1.00 96.25 180 ARG A CA 1
ATOM 1429 C C . ARG A 1 180 ? 7.818 -16.767 3.488 1.00 96.25 180 ARG A C 1
ATOM 1431 O O . ARG A 1 180 ? 8.522 -16.822 2.482 1.00 96.25 180 ARG A O 1
ATOM 1438 N N . LEU A 1 181 ? 6.495 -16.891 3.443 1.00 97.94 181 LEU A N 1
ATOM 1439 C CA . LEU A 1 181 ? 5.777 -16.997 2.180 1.00 97.94 181 LEU A CA 1
ATOM 1440 C C . LEU A 1 181 ? 5.656 -15.603 1.562 1.00 97.94 181 LEU A C 1
ATOM 1442 O O . LEU A 1 181 ? 4.916 -14.761 2.063 1.00 97.94 181 LEU A O 1
ATOM 1446 N N . LEU A 1 182 ? 6.412 -15.341 0.497 1.00 98.56 182 LEU A N 1
ATOM 1447 C CA . LEU A 1 182 ? 6.318 -14.083 -0.240 1.00 98.56 182 LEU A CA 1
ATOM 1448 C C . LEU A 1 182 ? 4.964 -14.010 -0.959 1.00 98.56 182 LEU A C 1
ATOM 1450 O O . LEU A 1 182 ? 4.629 -14.898 -1.742 1.00 98.56 182 LEU A O 1
ATOM 1454 N N . ALA A 1 183 ? 4.201 -12.954 -0.690 1.00 98.56 183 ALA A N 1
ATOM 1455 C CA . ALA A 1 183 ? 2.877 -12.730 -1.264 1.00 98.56 183 ALA A CA 1
ATOM 1456 C C . ALA A 1 183 ? 2.902 -11.687 -2.383 1.00 98.56 183 ALA A C 1
ATOM 1458 O O . ALA A 1 183 ? 2.216 -11.858 -3.389 1.00 98.56 183 ALA A O 1
ATOM 1459 N N . ALA A 1 184 ? 3.691 -10.625 -2.198 1.00 98.81 184 ALA A N 1
ATOM 1460 C CA . ALA A 1 184 ? 3.833 -9.520 -3.136 1.00 98.81 184 ALA A CA 1
ATOM 1461 C C . ALA A 1 184 ? 5.062 -8.655 -2.812 1.00 98.81 184 ALA A C 1
ATOM 1463 O O . ALA A 1 184 ? 5.768 -8.881 -1.826 1.00 98.81 184 ALA A O 1
ATOM 1464 N N . TRP A 1 185 ? 5.297 -7.635 -3.627 1.00 98.81 185 TRP A N 1
ATOM 1465 C CA . TRP A 1 185 ? 6.207 -6.530 -3.331 1.00 98.81 185 TRP A CA 1
ATOM 1466 C C . TRP A 1 185 ? 5.502 -5.200 -3.606 1.00 98.81 185 TRP A C 1
ATOM 1468 O O . TRP A 1 185 ? 4.561 -5.150 -4.393 1.00 98.81 185 TRP A O 1
ATOM 1478 N N . VAL A 1 186 ? 5.923 -4.133 -2.939 1.00 98.88 186 VAL A N 1
ATOM 1479 C CA . VAL A 1 186 ? 5.336 -2.798 -3.094 1.00 98.88 186 VAL A CA 1
ATOM 1480 C C . VAL A 1 186 ? 6.435 -1.752 -3.136 1.00 98.88 186 VAL A C 1
ATOM 1482 O O . VAL A 1 186 ? 7.424 -1.870 -2.409 1.00 98.88 186 VAL A O 1
ATOM 1485 N N . HIS A 1 187 ? 6.254 -0.715 -3.947 1.00 98.69 187 HIS A N 1
ATOM 1486 C CA . HIS A 1 187 ? 7.089 0.476 -3.915 1.00 98.69 187 HIS A CA 1
ATOM 1487 C C . HIS A 1 187 ? 6.290 1.766 -4.100 1.00 98.69 187 HIS A C 1
ATOM 1489 O O . HIS A 1 187 ? 5.109 1.764 -4.444 1.00 98.69 187 HIS A O 1
ATOM 1495 N N . THR A 1 188 ? 6.937 2.887 -3.809 1.00 98.19 188 THR A N 1
ATOM 1496 C CA . THR A 1 188 ? 6.429 4.233 -4.074 1.00 98.19 188 THR A CA 1
ATOM 1497 C C . THR A 1 188 ? 7.329 4.932 -5.075 1.00 98.19 188 THR A C 1
ATOM 1499 O O . THR A 1 188 ? 8.549 4.789 -4.992 1.00 98.19 188 THR A O 1
ATOM 1502 N N . HIS A 1 189 ? 6.765 5.782 -5.922 1.00 96.81 189 HIS A N 1
ATOM 1503 C CA . HIS A 1 189 ? 7.558 6.682 -6.758 1.00 96.81 189 HIS A CA 1
ATOM 1504 C C . HIS A 1 189 ? 7.902 7.992 -6.037 1.00 96.81 189 HIS A C 1
ATOM 1506 O O . HIS A 1 189 ? 7.257 8.380 -5.060 1.00 96.81 189 HIS A O 1
ATOM 1512 N N . GLY A 1 190 ? 8.943 8.676 -6.521 1.00 94.00 190 GLY A N 1
ATOM 1513 C CA . GLY A 1 190 ? 9.248 10.055 -6.135 1.00 94.00 190 GLY A CA 1
ATOM 1514 C C . GLY A 1 190 ? 8.208 11.058 -6.652 1.00 94.00 190 GLY A C 1
ATOM 1515 O O . GLY A 1 190 ? 7.222 10.688 -7.279 1.00 94.00 190 GLY A O 1
ATOM 1516 N N . ALA A 1 191 ? 8.434 12.349 -6.417 1.00 93.81 191 ALA A N 1
ATOM 1517 C CA . ALA A 1 191 ? 7.610 13.433 -6.945 1.00 93.81 191 ALA A CA 1
ATOM 1518 C C . ALA A 1 191 ? 7.553 13.429 -8.483 1.00 93.81 191 ALA A C 1
ATOM 1520 O O . ALA A 1 191 ? 8.522 13.080 -9.161 1.00 93.81 191 ALA A O 1
ATOM 1521 N N . SER A 1 192 ? 6.429 13.903 -9.030 1.00 92.38 192 SER A N 1
ATOM 1522 C CA . SER A 1 192 ? 6.230 14.033 -10.476 1.00 92.38 192 SER A CA 1
ATOM 1523 C C . SER A 1 192 ? 7.354 14.842 -11.130 1.00 92.38 192 SER A C 1
ATOM 1525 O O . SER A 1 192 ? 7.683 15.947 -10.692 1.00 92.38 192 SER A O 1
ATOM 1527 N N . SER A 1 193 ? 7.899 14.321 -12.228 1.00 88.56 193 SER A N 1
ATOM 1528 C CA . SER A 1 193 ? 9.013 14.926 -12.957 1.00 88.56 193 SER A CA 1
ATOM 1529 C C . SER A 1 193 ? 8.818 14.789 -14.466 1.00 88.56 193 SER A C 1
ATOM 1531 O O . SER A 1 193 ? 8.430 13.720 -14.917 1.00 88.56 193 SER A O 1
ATOM 1533 N N . PRO A 1 194 ? 9.176 15.797 -15.284 1.00 87.81 194 PRO A N 1
ATOM 1534 C CA . PRO A 1 194 ? 9.184 15.652 -16.743 1.00 87.81 194 PRO A CA 1
ATOM 1535 C C . PRO A 1 194 ? 10.145 14.571 -17.265 1.00 87.81 194 PRO A C 1
ATOM 1537 O O . PRO A 1 194 ? 10.090 14.232 -18.442 1.00 87.81 194 PRO A O 1
ATOM 1540 N N . GLN A 1 195 ? 11.067 14.086 -16.426 1.00 84.88 195 GLN A N 1
ATOM 1541 C CA . GLN A 1 195 ? 12.057 13.071 -16.796 1.00 84.88 195 GLN A CA 1
ATOM 1542 C C . GLN A 1 195 ? 11.506 11.642 -16.723 1.00 84.88 195 GLN A C 1
ATOM 1544 O O . GLN A 1 195 ? 12.069 10.757 -17.359 1.00 84.88 195 GLN A O 1
ATOM 1549 N N . TYR A 1 196 ? 10.436 11.415 -15.954 1.00 87.56 196 TYR A N 1
ATOM 1550 C CA . TYR A 1 196 ? 9.930 10.081 -15.647 1.00 87.56 196 TYR A CA 1
ATOM 1551 C C . TYR A 1 196 ? 8.411 10.028 -15.781 1.00 87.56 196 TYR A C 1
ATOM 1553 O O . TYR A 1 196 ? 7.703 10.966 -15.425 1.00 87.56 196 TYR A O 1
ATOM 1561 N N . GLU A 1 197 ? 7.889 8.886 -16.215 1.00 93.00 197 GLU A N 1
ATOM 1562 C CA . GLU A 1 197 ? 6.455 8.601 -16.155 1.00 93.00 197 GLU A CA 1
ATOM 1563 C C . GLU A 1 197 ? 6.076 8.138 -14.738 1.00 93.00 197 GLU A C 1
ATOM 1565 O O . GLU A 1 197 ? 5.672 6.997 -14.534 1.00 93.00 197 GLU A O 1
ATOM 1570 N N . SER A 1 198 ? 6.211 9.030 -13.748 1.00 93.31 198 SER A N 1
ATOM 1571 C CA . SER A 1 198 ? 6.049 8.736 -12.309 1.00 93.31 198 SER A CA 1
ATOM 1572 C C . SER A 1 198 ? 4.673 8.186 -11.920 1.00 93.31 198 SER A C 1
ATOM 1574 O O . SER A 1 198 ? 4.493 7.701 -10.810 1.00 93.31 198 SER A O 1
ATOM 1576 N N . GLU A 1 199 ? 3.691 8.240 -12.813 1.00 95.75 199 GLU A N 1
ATOM 1577 C CA . GLU A 1 199 ? 2.349 7.711 -12.578 1.00 95.75 199 GLU A CA 1
ATOM 1578 C C . GLU A 1 199 ? 2.152 6.290 -13.108 1.00 95.75 199 GLU A C 1
ATOM 1580 O O . GLU A 1 199 ? 1.070 5.742 -12.946 1.00 95.75 199 GLU A O 1
ATOM 1585 N N . LYS A 1 200 ? 3.138 5.673 -13.761 1.00 96.50 200 LYS A N 1
ATOM 1586 C CA . LYS A 1 200 ? 2.967 4.380 -14.438 1.00 96.50 200 LYS A CA 1
ATOM 1587 C C . LYS A 1 200 ? 3.993 3.372 -13.964 1.00 96.50 200 LYS A C 1
ATOM 1589 O O . LYS A 1 200 ? 5.129 3.734 -13.691 1.00 96.50 200 LYS A O 1
ATOM 1594 N N . PHE A 1 201 ? 3.611 2.100 -13.955 1.00 97.25 201 PHE A N 1
ATOM 1595 C CA . PHE A 1 201 ? 4.590 1.027 -13.839 1.00 97.25 201 PHE A CA 1
ATOM 1596 C C . PHE A 1 201 ? 5.582 1.078 -15.007 1.00 97.25 201 PHE A C 1
ATOM 1598 O O . PHE A 1 201 ? 5.218 1.358 -16.154 1.00 97.25 201 PHE A O 1
ATOM 1605 N N . SER A 1 202 ? 6.824 0.713 -14.730 1.00 95.56 202 SER A N 1
ATOM 1606 C CA . SER A 1 202 ? 7.797 0.343 -15.748 1.00 95.56 202 SER A CA 1
ATOM 1607 C C . SER A 1 202 ? 7.609 -1.123 -16.164 1.00 95.56 202 SER A C 1
ATOM 1609 O O . SER A 1 202 ? 7.306 -1.999 -15.357 1.00 95.56 202 SER A O 1
ATOM 1611 N N . GLY A 1 203 ? 7.749 -1.413 -17.455 1.00 95.12 203 GLY A N 1
ATOM 1612 C CA . GLY A 1 203 ? 7.619 -2.762 -18.003 1.00 95.12 203 GLY A CA 1
ATOM 1613 C C . GLY A 1 203 ? 8.940 -3.522 -17.992 1.00 95.12 203 GLY A C 1
ATOM 1614 O O . GLY A 1 203 ? 9.360 -4.059 -16.970 1.00 95.12 203 GLY A O 1
ATOM 1615 N N . CYS A 1 204 ? 9.562 -3.616 -19.164 1.00 94.38 204 CYS A N 1
ATOM 1616 C CA . CYS A 1 204 ? 10.891 -4.171 -19.366 1.00 94.38 204 CYS A CA 1
ATOM 1617 C C . CYS A 1 204 ? 11.807 -3.081 -19.917 1.00 94.38 204 CYS A C 1
ATOM 1619 O O . CYS A 1 204 ? 11.767 -2.777 -21.108 1.00 94.38 204 CYS A O 1
ATOM 1621 N N . ILE A 1 205 ? 12.645 -2.531 -19.047 1.00 90.75 205 ILE A N 1
ATOM 1622 C CA . ILE A 1 205 ? 13.719 -1.607 -19.405 1.00 90.75 205 ILE A CA 1
ATOM 1623 C C . ILE A 1 205 ? 14.938 -2.447 -19.776 1.00 90.75 205 ILE A C 1
ATOM 1625 O O . ILE A 1 205 ? 15.351 -3.316 -19.006 1.00 90.75 205 ILE A O 1
ATOM 1629 N N . VAL A 1 206 ? 15.478 -2.237 -20.974 1.00 90.19 206 VAL A N 1
ATOM 1630 C CA . VAL A 1 206 ? 16.628 -2.988 -21.485 1.00 90.19 206 VAL A CA 1
ATOM 1631 C C . VAL A 1 206 ? 17.871 -2.114 -21.436 1.00 90.19 206 VAL A C 1
ATOM 1633 O O . VAL A 1 206 ? 17.975 -1.143 -22.176 1.00 90.19 206 VAL A O 1
ATOM 1636 N N . ASP A 1 207 ? 18.845 -2.546 -20.646 1.00 88.19 207 ASP A N 1
ATOM 1637 C CA . ASP A 1 207 ? 20.161 -1.929 -20.528 1.00 88.19 207 ASP A CA 1
ATOM 1638 C C . ASP A 1 207 ? 21.263 -2.899 -20.971 1.00 88.19 207 ASP A C 1
ATOM 1640 O O . ASP A 1 207 ? 21.027 -4.077 -21.261 1.00 88.19 207 ASP A O 1
ATOM 1644 N N . PHE A 1 208 ? 22.503 -2.414 -21.004 1.00 90.75 208 PHE A N 1
ATOM 1645 C CA . PHE A 1 208 ? 23.686 -3.230 -21.262 1.00 90.75 208 PHE A CA 1
ATOM 1646 C C . PHE A 1 208 ? 24.771 -2.916 -20.234 1.00 90.75 208 PHE A C 1
ATOM 1648 O O . PHE A 1 208 ? 25.036 -1.751 -19.941 1.00 90.75 208 PHE A O 1
ATOM 1655 N N . ASP A 1 209 ? 25.410 -3.952 -19.688 1.00 89.44 209 ASP A N 1
ATOM 1656 C CA . ASP A 1 209 ? 26.577 -3.763 -18.827 1.00 89.44 209 ASP A CA 1
ATOM 1657 C C . ASP A 1 209 ? 27.812 -3.304 -19.624 1.00 89.44 209 ASP A C 1
ATOM 1659 O O . ASP A 1 209 ? 27.811 -3.236 -20.856 1.00 89.44 209 ASP A O 1
ATOM 1663 N N . THR A 1 210 ? 28.908 -3.015 -18.920 1.00 91.75 210 THR A N 1
ATOM 1664 C CA . THR A 1 210 ? 30.171 -2.566 -19.532 1.00 91.75 210 THR A CA 1
ATOM 1665 C C . THR A 1 210 ? 30.805 -3.586 -20.486 1.00 91.75 210 THR A C 1
ATOM 1667 O O . THR A 1 210 ? 31.673 -3.214 -21.272 1.00 91.75 210 THR A O 1
ATOM 1670 N N . ASN A 1 211 ? 30.373 -4.850 -20.446 1.00 92.69 211 ASN A N 1
ATOM 1671 C CA . ASN A 1 211 ? 30.810 -5.923 -21.339 1.00 92.69 211 ASN A CA 1
ATOM 1672 C C . ASN A 1 211 ? 29.808 -6.182 -22.480 1.00 92.69 211 ASN A C 1
ATOM 1674 O O . ASN A 1 211 ? 29.980 -7.136 -23.241 1.00 92.69 211 ASN A O 1
ATOM 1678 N N . GLY A 1 212 ? 28.754 -5.368 -22.603 1.00 90.50 212 GLY A N 1
ATOM 1679 C CA . GLY A 1 212 ? 27.702 -5.527 -23.605 1.00 90.50 212 GLY A CA 1
ATOM 1680 C C . GLY A 1 212 ? 26.699 -6.641 -23.291 1.00 90.50 212 GLY A C 1
ATOM 1681 O O . GLY A 1 212 ? 25.945 -7.051 -24.176 1.00 90.50 212 GLY A O 1
ATOM 1682 N N . LYS A 1 213 ? 26.662 -7.161 -22.058 1.00 93.00 213 LYS A N 1
ATOM 1683 C CA . LYS A 1 213 ? 25.643 -8.128 -21.639 1.00 93.00 213 LYS A CA 1
ATOM 1684 C C . LYS A 1 213 ? 24.325 -7.397 -21.401 1.00 93.00 213 LYS A C 1
ATOM 1686 O O . LYS A 1 213 ? 24.272 -6.461 -20.608 1.00 93.00 213 LYS A O 1
ATOM 1691 N N . LYS A 1 214 ? 23.257 -7.874 -22.044 1.00 90.94 214 LYS A N 1
ATOM 1692 C CA . LYS A 1 214 ? 21.891 -7.377 -21.838 1.00 90.94 214 LYS A CA 1
ATOM 1693 C C . LYS A 1 214 ? 21.483 -7.525 -20.365 1.00 90.94 214 LYS A C 1
ATOM 1695 O O . LYS A 1 214 ? 21.578 -8.621 -19.807 1.00 90.94 214 LYS A O 1
ATOM 1700 N N . ILE A 1 215 ? 21.010 -6.436 -19.773 1.00 89.94 215 ILE A N 1
ATOM 1701 C CA . ILE A 1 215 ? 20.356 -6.370 -18.467 1.00 89.94 215 ILE A CA 1
ATOM 1702 C C . ILE A 1 215 ? 18.902 -5.975 -18.713 1.00 89.94 215 ILE A C 1
ATOM 1704 O O . ILE A 1 215 ? 18.604 -5.188 -19.606 1.00 89.94 215 ILE A O 1
ATOM 1708 N N . GLU A 1 216 ? 17.988 -6.556 -17.949 1.00 92.25 216 GLU A N 1
ATOM 1709 C CA . GLU A 1 216 ? 16.566 -6.261 -18.056 1.00 92.25 216 GLU A CA 1
ATOM 1710 C C . GLU A 1 216 ? 16.039 -5.925 -16.666 1.00 92.25 216 GLU A C 1
ATOM 1712 O O . GLU A 1 216 ? 16.182 -6.725 -15.742 1.00 92.25 216 GLU A O 1
ATOM 1717 N N . ASN A 1 217 ? 15.459 -4.736 -16.542 1.00 91.19 217 ASN A N 1
ATOM 1718 C CA . ASN A 1 217 ? 14.962 -4.147 -15.305 1.00 91.19 217 ASN A CA 1
ATOM 1719 C C . ASN A 1 217 ? 13.505 -3.685 -15.486 1.00 91.19 217 ASN A C 1
ATOM 1721 O O . ASN A 1 217 ? 12.913 -3.847 -16.555 1.00 91.19 217 ASN A O 1
ATOM 1725 N N . GLY A 1 218 ? 12.939 -3.091 -14.439 1.00 94.31 218 GLY A N 1
ATOM 1726 C CA . GLY A 1 218 ? 11.581 -2.553 -14.422 1.00 94.31 218 GLY A CA 1
ATOM 1727 C C . GLY A 1 218 ? 10.610 -3.417 -13.626 1.00 94.31 218 GLY A C 1
ATOM 1728 O O . GLY A 1 218 ? 10.873 -4.591 -13.341 1.00 94.31 218 GLY A O 1
ATOM 1729 N N . ASP A 1 219 ? 9.477 -2.828 -13.267 1.00 96.88 219 ASP A N 1
ATOM 1730 C CA . ASP A 1 219 ? 8.506 -3.410 -12.339 1.00 96.88 219 ASP A CA 1
ATOM 1731 C C . ASP A 1 219 ? 7.927 -4.706 -12.896 1.00 96.88 219 ASP A C 1
ATOM 1733 O O . ASP A 1 219 ? 7.788 -5.696 -12.175 1.00 96.88 219 ASP A O 1
ATOM 1737 N N . GLY A 1 220 ? 7.655 -4.746 -14.202 1.00 96.94 220 GLY A N 1
ATOM 1738 C CA . GLY A 1 220 ? 7.198 -5.952 -14.880 1.00 96.94 220 GLY A CA 1
ATOM 1739 C C . GLY A 1 220 ? 8.219 -7.087 -14.841 1.00 96.94 220 GLY A C 1
ATOM 1740 O O . GLY A 1 220 ? 7.862 -8.232 -14.549 1.00 96.94 220 GLY A O 1
ATOM 1741 N N . VAL A 1 221 ? 9.496 -6.795 -15.101 1.00 95.88 221 VAL A N 1
ATOM 1742 C CA . VAL A 1 221 ? 10.570 -7.802 -15.024 1.00 95.88 221 VAL A CA 1
ATOM 1743 C C . VAL A 1 221 ? 10.758 -8.286 -13.588 1.00 95.88 221 VAL A C 1
ATOM 1745 O O . VAL A 1 221 ? 10.894 -9.490 -13.364 1.00 95.88 221 VAL A O 1
ATOM 1748 N N . TYR A 1 222 ? 10.710 -7.379 -12.613 1.00 96.50 222 TYR A N 1
ATOM 1749 C CA . TYR A 1 222 ? 10.887 -7.713 -11.204 1.00 96.50 222 TYR A CA 1
ATOM 1750 C C . TYR A 1 222 ? 9.726 -8.558 -10.655 1.00 96.50 222 TYR A C 1
ATOM 1752 O O . TYR A 1 222 ? 9.951 -9.592 -10.025 1.00 96.50 222 TYR A O 1
ATOM 1760 N N . THR A 1 223 ? 8.488 -8.201 -11.005 1.00 97.44 223 THR A N 1
ATOM 1761 C CA . THR A 1 223 ? 7.268 -8.966 -10.691 1.00 97.44 223 THR A CA 1
ATOM 1762 C C . THR A 1 223 ? 7.347 -10.393 -11.251 1.00 97.44 223 THR A C 1
ATOM 1764 O O . THR A 1 223 ? 7.064 -11.367 -10.550 1.00 97.44 223 THR A O 1
ATOM 1767 N N . LEU A 1 224 ? 7.811 -10.549 -12.497 1.00 96.25 224 LEU A N 1
ATOM 1768 C CA . LEU A 1 224 ? 8.019 -11.862 -13.114 1.00 96.25 224 LEU A CA 1
ATOM 1769 C C . LEU A 1 224 ? 9.120 -12.680 -12.435 1.00 96.25 224 LEU A C 1
ATOM 1771 O O . LEU A 1 224 ? 8.959 -13.888 -12.264 1.00 96.25 224 LEU A O 1
ATOM 1775 N N . LEU A 1 225 ? 10.231 -12.038 -12.066 1.00 95.31 225 LEU A N 1
ATOM 1776 C CA . LEU A 1 225 ? 11.362 -12.690 -11.405 1.00 95.31 225 LEU A CA 1
ATOM 1777 C C . LEU A 1 225 ? 10.972 -13.240 -10.030 1.00 95.31 225 LEU A C 1
ATOM 1779 O O . LEU A 1 225 ? 11.375 -14.348 -9.677 1.00 95.31 225 LEU A O 1
ATOM 1783 N N . LEU A 1 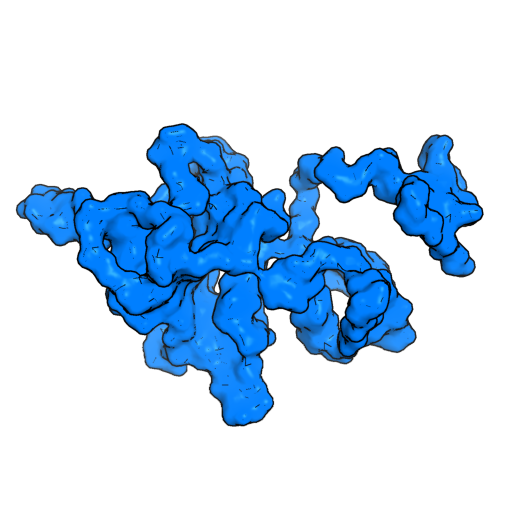226 ? 10.197 -12.474 -9.261 1.00 96.81 226 LEU A N 1
ATOM 1784 C CA . LEU A 1 226 ? 9.728 -12.891 -7.941 1.00 96.81 226 LEU A CA 1
ATOM 1785 C C . LEU A 1 226 ? 8.552 -13.876 -8.013 1.00 96.81 226 LEU A C 1
ATOM 1787 O O . LEU A 1 226 ? 8.345 -14.644 -7.075 1.00 96.81 226 LEU A O 1
ATOM 1791 N N . GLY A 1 227 ? 7.782 -13.868 -9.106 1.00 97.56 227 GLY A N 1
ATOM 1792 C CA . GLY A 1 227 ? 6.610 -14.732 -9.273 1.00 97.56 227 GLY A CA 1
ATOM 1793 C C . GLY A 1 227 ? 5.438 -14.361 -8.356 1.00 97.56 227 GLY A C 1
ATOM 1794 O O . GLY A 1 227 ? 4.614 -15.219 -8.031 1.00 97.56 227 GLY A O 1
ATOM 1795 N N . VAL A 1 228 ? 5.360 -13.096 -7.939 1.00 98.56 228 VAL A N 1
ATOM 1796 C CA . VAL A 1 228 ? 4.332 -12.528 -7.051 1.00 98.56 228 VAL A CA 1
ATOM 1797 C C . VAL A 1 228 ? 3.848 -11.191 -7.599 1.00 98.56 228 VAL A C 1
ATOM 1799 O O . VAL A 1 228 ? 4.511 -10.622 -8.460 1.00 98.56 228 VAL A O 1
ATOM 1802 N N . ASP A 1 229 ? 2.687 -10.716 -7.150 1.00 98.81 229 ASP A N 1
ATOM 1803 C CA . ASP A 1 229 ? 2.141 -9.441 -7.626 1.00 98.81 229 ASP A CA 1
ATOM 1804 C C . ASP A 1 229 ? 3.002 -8.261 -7.131 1.00 98.81 229 ASP A C 1
ATOM 1806 O O . ASP A 1 229 ? 3.644 -8.339 -6.079 1.00 98.81 229 ASP A O 1
ATOM 1810 N N . GLY A 1 230 ? 3.042 -7.183 -7.912 1.00 98.69 230 GLY A N 1
ATOM 1811 C CA . GLY A 1 230 ? 3.749 -5.944 -7.591 1.00 98.69 230 GLY A CA 1
ATOM 1812 C C . GLY A 1 230 ? 2.782 -4.793 -7.383 1.00 98.69 230 GLY A C 1
ATOM 1813 O O . GLY A 1 230 ? 1.782 -4.702 -8.085 1.00 98.69 230 GLY A O 1
ATOM 1814 N N . TYR A 1 231 ? 3.064 -3.903 -6.444 1.00 98.88 231 TYR A N 1
ATOM 1815 C CA . TYR A 1 231 ? 2.236 -2.733 -6.170 1.00 98.88 231 TYR A CA 1
ATOM 1816 C C . TYR A 1 231 ? 3.044 -1.454 -6.321 1.00 98.88 231 TYR A C 1
ATOM 1818 O O . TYR A 1 231 ? 4.199 -1.411 -5.909 1.00 98.88 231 TYR A O 1
ATOM 1826 N N . VAL A 1 232 ? 2.412 -0.403 -6.840 1.00 98.50 232 VAL A N 1
ATOM 1827 C CA . VAL A 1 232 ? 2.991 0.942 -6.860 1.00 98.50 232 VAL A CA 1
ATOM 1828 C C . VAL A 1 232 ? 2.011 1.950 -6.283 1.00 98.50 232 VAL A C 1
ATOM 1830 O O . VAL A 1 232 ? 0.808 1.884 -6.559 1.00 98.50 232 VAL A O 1
ATOM 1833 N N . ILE A 1 233 ? 2.541 2.881 -5.492 1.00 98.19 233 ILE A N 1
ATOM 1834 C CA . ILE A 1 233 ? 1.854 4.106 -5.093 1.00 98.19 233 ILE A CA 1
ATOM 1835 C C . ILE A 1 233 ? 2.591 5.292 -5.714 1.00 98.19 233 ILE A C 1
ATOM 1837 O O . ILE A 1 233 ? 3.808 5.429 -5.583 1.00 98.19 233 ILE A O 1
ATOM 1841 N N . THR A 1 234 ? 1.852 6.113 -6.448 1.00 96.94 234 THR A N 1
ATOM 1842 C CA . THR A 1 234 ? 2.399 7.195 -7.270 1.00 96.94 234 THR A CA 1
ATOM 1843 C C . THR A 1 234 ? 2.242 8.557 -6.582 1.00 96.94 234 THR A C 1
ATOM 1845 O O . THR A 1 234 ? 1.404 8.704 -5.683 1.00 96.94 234 THR A O 1
ATOM 1848 N N . PRO A 1 235 ? 3.003 9.589 -6.993 1.00 95.06 235 PRO A N 1
ATOM 1849 C CA . PRO A 1 235 ? 2.939 10.909 -6.375 1.00 95.06 235 PRO A CA 1
ATOM 1850 C C . PRO A 1 235 ? 1.569 11.587 -6.457 1.00 95.06 235 PRO A C 1
ATOM 1852 O O . PRO A 1 235 ? 1.285 12.417 -5.604 1.00 95.06 235 PRO A O 1
ATOM 1855 N N . SER A 1 236 ? 0.714 11.254 -7.433 1.00 93.31 236 SER A N 1
ATOM 1856 C CA . SER A 1 236 ? -0.670 11.757 -7.474 1.00 93.31 236 SER A CA 1
ATOM 1857 C C . SER A 1 236 ? -1.656 10.991 -6.578 1.00 93.31 236 SER A C 1
ATOM 1859 O O . SER A 1 236 ? -2.840 11.331 -6.527 1.00 93.31 236 SER A O 1
ATOM 1861 N N . GLY A 1 237 ? -1.189 9.949 -5.881 1.00 93.44 237 GLY A N 1
ATOM 1862 C CA . GLY A 1 237 ? -2.022 9.085 -5.048 1.00 93.44 237 GLY A CA 1
ATOM 1863 C C . GLY A 1 237 ? -2.682 7.935 -5.810 1.00 93.44 237 GLY A C 1
ATOM 1864 O O . GLY A 1 237 ? -3.661 7.363 -5.324 1.00 93.44 237 GLY A O 1
ATOM 1865 N N . SER A 1 238 ? -2.196 7.569 -7.000 1.00 96.88 238 SER A N 1
ATOM 1866 C CA . SER A 1 238 ? -2.679 6.360 -7.664 1.00 96.88 238 SER A CA 1
ATOM 1867 C C . SER A 1 238 ? -2.046 5.125 -7.031 1.00 96.88 238 SER A C 1
ATOM 1869 O O . SER A 1 238 ? -0.832 5.041 -6.867 1.00 96.88 238 SER A O 1
ATOM 1871 N N . PHE A 1 239 ? -2.885 4.163 -6.665 1.00 98.06 239 PHE A N 1
ATOM 1872 C CA . PHE A 1 239 ? -2.497 2.900 -6.055 1.00 98.06 239 PHE A CA 1
ATOM 1873 C C . PHE A 1 239 ? -2.891 1.767 -6.988 1.00 98.06 239 PHE A C 1
ATOM 1875 O O . PHE A 1 239 ? -4.070 1.579 -7.306 1.00 98.06 239 PHE A O 1
ATOM 1882 N N . LYS A 1 240 ? -1.889 1.031 -7.464 1.00 98.56 240 LYS A N 1
ATOM 1883 C CA . LYS A 1 240 ? -2.052 0.052 -8.537 1.00 98.56 240 LYS A CA 1
ATOM 1884 C C . LYS A 1 240 ? -1.365 -1.252 -8.185 1.00 98.56 240 LYS A C 1
ATOM 1886 O O . LYS A 1 240 ? -0.390 -1.281 -7.441 1.00 98.56 240 LYS A O 1
ATOM 1891 N N . CYS A 1 241 ? -1.859 -2.321 -8.788 1.00 98.75 241 CYS A N 1
ATOM 1892 C CA . CYS A 1 241 ? -1.291 -3.655 -8.722 1.00 98.75 241 CYS A CA 1
ATOM 1893 C C . CYS A 1 241 ? -0.965 -4.138 -10.138 1.00 98.75 241 CYS A C 1
ATOM 1895 O O . CYS A 1 241 ? -1.805 -4.057 -11.033 1.00 98.75 241 CYS A O 1
ATOM 1897 N N . LEU A 1 242 ? 0.244 -4.650 -10.328 1.00 98.69 242 LEU A N 1
ATOM 1898 C CA . LEU A 1 242 ? 0.699 -5.373 -11.500 1.00 98.69 242 LEU A CA 1
ATOM 1899 C C . LEU A 1 242 ? 0.698 -6.869 -11.188 1.00 98.69 242 LEU A C 1
ATOM 1901 O O . LEU A 1 242 ? 1.414 -7.344 -10.306 1.00 98.69 242 LEU A O 1
ATOM 1905 N N . SER A 1 243 ? -0.097 -7.627 -11.936 1.00 98.44 243 SER A N 1
ATOM 1906 C CA . SER A 1 243 ? -0.200 -9.066 -11.732 1.00 98.44 243 SER A CA 1
ATOM 1907 C C . SER A 1 243 ? 1.083 -9.798 -12.131 1.00 98.44 243 SER A C 1
ATOM 1909 O O . SER A 1 243 ? 1.625 -9.587 -13.217 1.00 98.44 243 SER A O 1
ATOM 1911 N N . LYS A 1 244 ? 1.468 -10.802 -11.338 1.00 97.38 244 LYS A N 1
ATOM 1912 C CA . LYS A 1 244 ? 2.490 -11.813 -11.666 1.00 97.38 244 LYS A CA 1
ATOM 1913 C C . LYS A 1 244 ? 2.243 -12.578 -12.959 1.00 97.38 244 LYS A C 1
ATOM 1915 O O . LYS A 1 244 ? 3.133 -13.254 -13.468 1.00 97.38 244 LYS A O 1
ATOM 1920 N N . LEU A 1 245 ? 1.017 -12.522 -13.478 1.00 96.62 245 LEU A N 1
ATOM 1921 C CA . LEU A 1 245 ? 0.649 -13.138 -14.747 1.00 96.62 245 LEU A CA 1
ATOM 1922 C C . LEU A 1 245 ? 0.995 -12.265 -15.959 1.00 96.62 245 LEU A C 1
ATOM 1924 O O . LEU A 1 245 ? 0.822 -12.740 -17.090 1.00 96.62 245 LEU A O 1
ATOM 1928 N N . TRP A 1 246 ? 1.487 -11.036 -15.746 1.00 96.88 246 TRP A N 1
ATOM 1929 C CA . TRP A 1 246 ? 1.943 -10.151 -16.812 1.00 96.88 246 TRP A CA 1
ATOM 1930 C C . TRP A 1 246 ? 2.894 -10.883 -17.759 1.00 96.88 246 TRP A C 1
ATOM 1932 O O . TRP A 1 246 ? 3.749 -11.666 -17.352 1.00 96.88 246 TRP A O 1
ATOM 1942 N N . LYS A 1 247 ? 2.730 -10.657 -19.061 1.00 94.12 247 LYS A N 1
ATOM 1943 C CA . LYS A 1 247 ? 3.592 -11.256 -20.079 1.00 94.12 247 LYS A CA 1
ATOM 1944 C C . LYS A 1 247 ? 4.588 -10.222 -20.558 1.00 94.12 247 LYS A C 1
ATOM 1946 O O . LYS A 1 247 ? 4.197 -9.193 -21.118 1.00 94.12 247 LYS A O 1
ATOM 1951 N N . LYS A 1 248 ? 5.865 -10.551 -20.357 1.00 93.38 248 LYS A N 1
ATOM 1952 C CA . LYS A 1 248 ? 6.990 -9.731 -20.786 1.00 93.38 248 LYS A CA 1
ATOM 1953 C C . LYS A 1 248 ? 6.890 -9.420 -22.275 1.00 93.38 248 LYS A C 1
ATOM 1955 O O . LYS A 1 248 ? 6.715 -10.319 -23.098 1.00 93.38 248 LYS A O 1
ATOM 1960 N N . ARG A 1 249 ? 7.021 -8.137 -22.584 1.00 90.56 249 ARG A N 1
ATOM 1961 C CA . ARG A 1 249 ? 7.057 -7.546 -23.923 1.00 90.56 249 ARG A CA 1
ATOM 1962 C C . ARG A 1 249 ? 8.099 -6.429 -23.910 1.00 90.56 249 ARG A C 1
ATOM 1964 O O . ARG A 1 249 ? 8.418 -5.923 -22.834 1.00 90.56 249 ARG A O 1
ATOM 1971 N N . ASP A 1 250 ? 8.588 -6.041 -25.082 1.00 87.81 250 ASP A N 1
ATOM 1972 C CA . ASP A 1 250 ? 9.507 -4.908 -25.239 1.00 87.81 250 ASP A CA 1
ATOM 1973 C C . ASP A 1 250 ? 8.725 -3.588 -25.099 1.00 87.81 250 ASP A C 1
ATOM 1975 O O . ASP A 1 250 ? 8.382 -2.929 -26.079 1.00 87.81 250 ASP A O 1
ATOM 1979 N N . ILE A 1 251 ? 8.352 -3.265 -23.860 1.00 92.12 251 ILE A N 1
ATOM 1980 C CA . ILE A 1 251 ? 7.626 -2.057 -23.474 1.00 92.12 251 ILE A CA 1
ATOM 1981 C C . ILE A 1 251 ? 8.228 -1.509 -22.181 1.00 92.12 251 ILE A C 1
ATOM 1983 O O . ILE A 1 251 ? 8.214 -2.185 -21.157 1.00 92.12 251 ILE A O 1
ATOM 1987 N N . GLU A 1 252 ? 8.765 -0.294 -22.221 1.00 93.75 252 GLU A N 1
ATOM 1988 C CA . GLU A 1 252 ? 9.441 0.313 -21.063 1.00 93.75 252 GLU A CA 1
ATOM 1989 C C . GLU A 1 252 ? 8.455 0.901 -20.053 1.00 93.75 252 GLU A C 1
ATOM 1991 O O . GLU A 1 252 ? 8.687 0.816 -18.853 1.00 93.75 252 GLU A O 1
ATOM 1996 N N . ILE A 1 253 ? 7.331 1.443 -20.527 1.00 95.25 253 ILE A N 1
ATOM 1997 C CA . ILE A 1 253 ? 6.286 2.064 -19.706 1.00 95.25 253 ILE A CA 1
ATOM 1998 C C . ILE A 1 253 ? 4.989 1.280 -19.889 1.00 95.25 253 ILE A C 1
ATOM 2000 O O . ILE A 1 253 ? 4.448 1.211 -20.995 1.00 95.25 253 ILE A O 1
ATOM 2004 N N . LEU A 1 254 ? 4.469 0.706 -18.809 1.00 95.31 254 LEU A N 1
ATOM 2005 C CA . LEU A 1 254 ? 3.211 -0.029 -18.824 1.00 95.31 254 LEU A CA 1
ATOM 2006 C C . LEU A 1 254 ? 2.029 0.945 -18.768 1.00 95.31 254 LEU A C 1
ATOM 2008 O O . LEU A 1 254 ? 1.928 1.734 -17.828 1.00 95.31 254 LEU A O 1
ATOM 2012 N N . PRO A 1 255 ? 1.117 0.918 -19.754 1.00 95.06 255 PRO A N 1
ATOM 2013 C CA . PRO A 1 255 ? -0.069 1.751 -19.703 1.00 95.06 255 PRO A CA 1
ATOM 2014 C C . PRO A 1 255 ? -1.066 1.201 -18.677 1.00 95.06 255 PRO A C 1
ATOM 2016 O O . PRO A 1 255 ? -1.203 -0.007 -18.503 1.00 95.06 255 PRO A O 1
ATOM 2019 N N . ASP A 1 256 ? -1.837 2.091 -18.060 1.00 96.25 256 ASP A N 1
ATOM 2020 C CA . ASP A 1 256 ? -2.843 1.723 -17.052 1.00 96.25 256 ASP A CA 1
ATOM 2021 C C . ASP A 1 256 ? -3.989 0.855 -17.588 1.00 96.25 256 ASP A C 1
ATOM 2023 O O . ASP A 1 256 ? -4.711 0.232 -16.817 1.00 96.25 256 ASP A O 1
ATOM 2027 N N . ASN A 1 257 ? -4.172 0.819 -18.909 1.00 95.81 257 ASN A N 1
ATOM 2028 C CA . ASN A 1 257 ? -5.146 -0.048 -19.566 1.00 95.81 257 ASN A CA 1
ATOM 2029 C C . ASN A 1 257 ? -4.588 -1.441 -19.905 1.00 95.81 257 ASN A C 1
ATOM 2031 O O . ASN A 1 257 ? -5.274 -2.220 -20.573 1.00 95.81 257 ASN A O 1
ATOM 2035 N N . ASP A 1 258 ? -3.356 -1.755 -19.492 1.00 96.88 258 ASP A N 1
ATOM 2036 C CA . ASP A 1 258 ? -2.808 -3.096 -19.636 1.00 96.88 258 ASP A CA 1
ATOM 2037 C C . ASP A 1 258 ? -3.643 -4.091 -18.812 1.00 96.88 258 ASP A C 1
ATOM 2039 O O . ASP A 1 258 ? -3.931 -3.829 -17.646 1.00 96.88 258 ASP A O 1
ATOM 2043 N N . PRO A 1 259 ? -4.021 -5.255 -19.366 1.00 96.38 259 PRO A N 1
ATOM 2044 C CA . PRO A 1 259 ? -4.865 -6.218 -18.659 1.00 96.38 259 PRO A CA 1
ATOM 2045 C C . PRO A 1 259 ? -4.223 -6.806 -17.394 1.00 96.38 259 PRO A C 1
ATOM 2047 O O . PRO A 1 259 ? -4.931 -7.410 -16.590 1.00 96.38 259 PRO A O 1
ATOM 2050 N N . ALA A 1 260 ? -2.903 -6.681 -17.218 1.00 97.50 260 ALA A N 1
ATOM 2051 C CA . ALA A 1 260 ? -2.232 -7.090 -15.988 1.00 97.50 260 ALA A CA 1
ATOM 2052 C C . ALA A 1 260 ? -2.207 -5.992 -14.912 1.00 97.50 260 ALA A C 1
ATOM 2054 O O . ALA A 1 260 ? -1.827 -6.292 -13.781 1.00 97.50 260 ALA A O 1
ATOM 2055 N N . VAL A 1 261 ? -2.576 -4.751 -15.247 1.00 98.38 261 VAL A N 1
ATOM 2056 C CA . VAL A 1 261 ? -2.620 -3.625 -14.311 1.00 98.38 261 VAL A CA 1
ATOM 2057 C C . VAL A 1 261 ? -4.039 -3.473 -13.774 1.00 98.38 261 VAL A C 1
ATOM 2059 O O . VAL A 1 261 ? -5.003 -3.293 -14.515 1.00 98.38 261 VAL A O 1
ATOM 2062 N N . ARG A 1 262 ? -4.167 -3.518 -12.450 1.00 98.19 262 ARG A N 1
ATOM 2063 C CA . ARG A 1 262 ? -5.393 -3.201 -11.723 1.00 98.19 262 ARG A CA 1
ATOM 2064 C C . ARG A 1 262 ? -5.186 -1.902 -10.962 1.00 98.19 262 ARG A C 1
ATOM 2066 O O . ARG A 1 262 ? -4.349 -1.837 -10.066 1.00 98.19 262 ARG A O 1
ATOM 2073 N N . ILE A 1 263 ? -5.982 -0.889 -11.283 1.00 98.06 263 ILE A N 1
ATOM 2074 C CA . ILE A 1 263 ? -6.069 0.329 -10.476 1.00 98.06 263 ILE A CA 1
ATOM 2075 C C . ILE A 1 263 ? -6.944 0.022 -9.260 1.00 98.06 263 ILE A C 1
ATOM 2077 O O . ILE A 1 263 ? -8.101 -0.367 -9.415 1.00 98.06 263 ILE A O 1
ATOM 2081 N N . ILE A 1 264 ? -6.382 0.174 -8.065 1.00 97.75 264 ILE A N 1
ATOM 2082 C CA . ILE A 1 264 ? -7.068 -0.064 -6.791 1.00 97.75 264 ILE A CA 1
ATOM 2083 C C . ILE A 1 264 ? -7.699 1.237 -6.297 1.00 97.75 264 ILE A C 1
ATOM 2085 O O . ILE A 1 264 ? -8.859 1.253 -5.894 1.00 97.75 264 ILE A O 1
ATOM 2089 N N . ALA A 1 265 ? -6.954 2.341 -6.388 1.00 95.62 265 ALA A N 1
ATOM 2090 C CA . ALA A 1 265 ? -7.429 3.682 -6.070 1.00 95.62 265 ALA A CA 1
ATOM 2091 C C . ALA A 1 265 ? -6.694 4.738 -6.906 1.00 95.62 265 ALA A C 1
ATOM 2093 O O . ALA A 1 265 ? -5.603 4.487 -7.410 1.00 95.62 265 ALA A O 1
ATOM 2094 N N . ASN A 1 266 ? -7.281 5.929 -7.041 1.00 92.56 266 ASN A N 1
ATOM 2095 C CA . ASN A 1 266 ? -6.678 7.070 -7.757 1.00 92.56 266 ASN A CA 1
ATOM 2096 C C . ASN A 1 266 ? -6.492 8.306 -6.869 1.00 92.56 266 ASN A C 1
ATOM 2098 O O . ASN A 1 266 ? -6.232 9.397 -7.361 1.00 92.56 266 ASN A O 1
ATOM 2102 N N . ASN A 1 267 ? -6.741 8.154 -5.577 1.00 86.94 267 ASN A N 1
ATOM 2103 C CA . ASN A 1 267 ? -6.930 9.247 -4.639 1.00 86.94 267 ASN A CA 1
ATOM 2104 C C . ASN A 1 267 ? -6.445 8.854 -3.241 1.00 86.94 267 ASN A C 1
ATOM 2106 O O . ASN A 1 267 ? -7.047 9.262 -2.248 1.00 86.94 267 ASN A O 1
ATOM 2110 N N . LEU A 1 268 ? -5.395 8.030 -3.165 1.00 89.25 268 LEU A N 1
ATOM 2111 C CA . LEU A 1 268 ? -4.701 7.815 -1.905 1.00 89.25 268 LEU A CA 1
ATOM 2112 C C . LEU A 1 268 ? -4.158 9.174 -1.421 1.00 89.25 268 LEU A C 1
ATOM 2114 O O . LEU A 1 268 ? -3.576 9.907 -2.231 1.00 89.25 268 LEU A O 1
ATOM 2118 N N . PRO A 1 269 ? -4.343 9.533 -0.142 1.00 84.06 269 PRO A N 1
ATOM 2119 C CA . PRO A 1 269 ? -3.700 10.714 0.423 1.00 84.06 269 PRO A CA 1
ATOM 2120 C C . PRO A 1 269 ? -2.174 10.659 0.243 1.00 84.06 269 PRO A C 1
ATOM 2122 O O . PRO A 1 269 ? -1.585 9.575 0.296 1.00 84.06 269 PRO A O 1
ATOM 2125 N N . HIS A 1 270 ? -1.550 11.806 -0.036 1.00 70.44 270 HIS A N 1
ATOM 2126 C CA . HIS A 1 270 ? -0.143 11.910 -0.438 1.00 70.44 270 HIS A CA 1
ATOM 2127 C C . HIS A 1 270 ? 0.478 13.258 -0.074 1.00 70.44 270 HIS A C 1
ATOM 2129 O O . HIS A 1 270 ? -0.262 14.269 -0.048 1.00 70.44 270 HIS A O 1
#

Organism: NCBI:txid2763657

Foldseek 3Di:
DDWDADPVQRWTPDFDPVNDDDDRTHDPNPDPDDDPDPPDWFKAQVQLLLVLQVKHWDADPVVRWIWIDDPNDIDIDHADQFLNTGIDTLVVVCVVVVHDSVSRQLDFQRWDQDPLNQQLSVLRRCLVQQQDADPQQNQRWKWKWWWFFPDDPVGTGIGTDQIFTGHQQDTDGDDDDPVTHTAEMEMEHTHDDPVDPQVFWFAWDWDADPVRHIDTDTPNVVLLVVLHKYWYQGNQGWIKIFGNPDDHDPGGTDDCPPPRIDTRDRHSDD

pLDDT: mean 88.3, std 16.36, range [33.25, 98.88]

Sequence (270 aa):
RMRYLDPTSGRFLTEDPAKDGLNWFSYCGGNPVKFTDPWGLEEVMLRYVTEKNYGTTLYDTASCSMEVTMFGQTHTFAGPLINGEMIVDSAVLADLFQMDEKNFWHNEGDKFDTADDAAMGFGLMYNPKSTKTSYNYPIGREYGAFIYDESSAEKRAYTFRNVTKGNQDSVQLPSPDKNRLLAAWVHTHGASSPQYESEKFSGCIVDFDTNGKKIENGDGVYTLLLGVDGYVITPSGSFKCLSKLWKKRDIEILPDNDPAVRIIANNLPH

InterPro domains:
  IPR022385 Rhs repeat-associated core [TIGR03696] (1-41)
  IPR025479 Domain of unknown function DUF4329 [PF14220] (116-242)

Radius of gyration: 21.01 Å; chains: 1; bounding box: 58×57×52 Å